Protein AF-A0A3P7I4H7-F1 (afdb_monomer)

pLDDT: mean 73.03, std 15.95, range [30.72, 91.38]

Secondary structure (DSSP, 8-state):
----HHHHHHHHHHHHHHHHHHHHHH--SS----THHHHHHHHHHHHHHHHHHHHHH-GGG--TTHHHH---SPPPHHHHHHHHT-HHHHSSPPP--HHHHHHHHHTTTS-TTS---HHHHHHHHHHHHHHHHHHHHHHHHHHHS-GGGGGSHHHHH-HHHHHHHHHHHHHHHHHHHHHHHHHHT-S----

Organism: Strongylus vulgaris (NCBI:txid40348)

Mean predicted aligned error: 11.7 Å

Solvent-accessible surface area (backbone atoms only — not comparable to full-atom values): 11260 Å² total; per-residue (Å²): 124,91,78,50,69,67,57,56,53,48,52,46,52,53,52,52,49,52,49,54,54,53,49,70,76,64,73,59,100,60,100,63,95,49,82,62,58,32,52,50,51,34,44,56,47,53,50,50,47,56,49,25,43,49,42,30,78,45,57,91,79,51,54,80,71,54,59,67,46,34,32,73,72,82,77,52,74,68,55,50,49,54,64,50,68,32,69,82,41,27,72,85,32,68,93,74,54,65,49,59,50,48,39,60,74,76,41,77,76,38,42,100,82,72,39,79,45,74,68,55,53,57,55,48,50,54,49,51,50,50,49,52,54,48,50,50,52,50,55,54,46,44,72,77,53,46,77,72,53,71,78,35,76,70,46,80,74,38,73,70,58,53,54,52,53,52,48,54,57,48,45,55,54,50,50,55,46,51,55,49,52,55,64,58,68,72,53,78,82,79,125

InterPro domains:
  IPR004299 Membrane bound O-acyl transferase, MBOAT [PF03062] (21-171)
  IPR049941 Lysophospholipid acyltransferase 7/Porcupine-like [PTHR13906] (9-177)

Structure (mmCIF, N/CA/C/O backbone):
data_AF-A0A3P7I4H7-F1
#
_entry.id   AF-A0A3P7I4H7-F1
#
loop_
_atom_site.group_PDB
_atom_site.id
_atom_site.type_symbol
_atom_site.label_atom_id
_atom_site.label_alt_id
_atom_site.label_comp_id
_atom_site.label_asym_id
_atom_site.label_entity_id
_atom_site.label_seq_id
_atom_site.pdbx_PDB_ins_code
_atom_site.Cartn_x
_atom_site.Cartn_y
_atom_site.Cartn_z
_atom_site.occupancy
_atom_site.B_iso_or_equiv
_atom_site.auth_seq_id
_atom_site.auth_comp_id
_atom_site.auth_asym_id
_atom_site.auth_atom_id
_atom_site.pdbx_PDB_model_num
ATOM 1 N N . MET A 1 1 ? -19.896 -14.049 12.446 1.00 47.59 1 MET A N 1
ATOM 2 C CA . MET A 1 1 ? -20.065 -15.445 11.970 1.00 47.59 1 MET A CA 1
ATOM 3 C C . MET A 1 1 ? -18.867 -16.206 12.513 1.00 47.59 1 MET A C 1
ATOM 5 O O . MET A 1 1 ? -17.833 -16.019 11.906 1.00 47.59 1 MET A O 1
ATOM 9 N N . LYS A 1 2 ? -18.964 -17.028 13.581 1.00 48.97 2 LYS A N 1
ATOM 10 C CA . LYS A 1 2 ? -17.793 -17.680 14.235 1.00 48.97 2 LYS A CA 1
ATOM 11 C C . LYS A 1 2 ? -16.676 -18.016 13.231 1.00 48.97 2 LYS A C 1
ATOM 13 O O . LYS A 1 2 ? -16.796 -18.994 12.480 1.00 48.97 2 LYS A O 1
ATOM 18 N N . GLY A 1 3 ? -15.659 -17.158 13.178 1.00 60.62 3 GLY A N 1
ATOM 19 C CA . GLY A 1 3 ? -14.562 -17.210 12.230 1.00 60.62 3 GLY A CA 1
ATOM 20 C C . GLY A 1 3 ? -13.773 -18.475 12.478 1.00 60.62 3 GLY A C 1
ATOM 21 O O . GLY A 1 3 ? -13.036 -18.587 13.451 1.00 60.62 3 GLY A O 1
ATOM 22 N N . ARG A 1 4 ? -13.976 -19.480 11.632 1.00 71.25 4 ARG A N 1
ATOM 23 C CA . ARG A 1 4 ? -13.171 -20.692 11.667 1.00 71.25 4 ARG A CA 1
ATOM 24 C C . ARG A 1 4 ? -11.990 -20.479 10.733 1.00 71.25 4 ARG A C 1
ATOM 26 O O . ARG A 1 4 ? -12.207 -20.132 9.575 1.00 71.25 4 ARG A O 1
ATOM 33 N N . VAL A 1 5 ? -10.775 -20.725 11.221 1.00 76.12 5 VAL A N 1
ATOM 34 C CA . VAL A 1 5 ? -9.515 -20.620 10.457 1.00 76.12 5 VAL A CA 1
ATOM 35 C C . VAL A 1 5 ? -9.603 -21.341 9.104 1.00 76.12 5 VAL A C 1
ATOM 37 O O . VAL A 1 5 ? -9.104 -20.841 8.101 1.00 76.12 5 VAL A O 1
ATOM 40 N N . GLU A 1 6 ? -10.345 -22.451 9.049 1.00 79.25 6 GLU A N 1
ATOM 41 C CA . GLU A 1 6 ? -10.663 -23.204 7.826 1.00 79.25 6 GLU A CA 1
ATOM 42 C C . GLU A 1 6 ? -11.186 -22.322 6.680 1.00 79.25 6 GLU A C 1
ATOM 44 O O . GLU A 1 6 ? -10.794 -22.510 5.532 1.00 79.25 6 GLU A O 1
ATOM 49 N N . LYS A 1 7 ? -12.030 -21.324 6.973 1.00 79.00 7 LYS A N 1
ATOM 50 C CA . LYS A 1 7 ? -12.600 -20.431 5.952 1.00 79.00 7 LYS A CA 1
ATOM 51 C C . LYS A 1 7 ? -11.562 -19.473 5.373 1.00 79.00 7 LYS A C 1
ATOM 53 O O . LYS A 1 7 ? -11.627 -19.156 4.191 1.00 79.00 7 LYS A O 1
ATOM 58 N N . ILE A 1 8 ? -10.604 -19.036 6.190 1.00 82.00 8 ILE A N 1
ATOM 59 C CA . ILE A 1 8 ? -9.508 -18.163 5.752 1.00 82.00 8 ILE A CA 1
ATOM 60 C C . ILE A 1 8 ? -8.588 -18.939 4.823 1.00 82.00 8 ILE A C 1
ATOM 62 O O . ILE A 1 8 ? -8.261 -18.454 3.746 1.00 82.00 8 ILE A O 1
ATOM 66 N N . VAL A 1 9 ? -8.212 -20.157 5.227 1.00 83.31 9 VAL A N 1
ATOM 67 C CA . VAL A 1 9 ? -7.349 -21.035 4.430 1.00 83.31 9 VAL A CA 1
ATOM 68 C C . VAL A 1 9 ? -8.024 -21.382 3.106 1.00 83.31 9 VAL A C 1
ATOM 70 O O . VAL A 1 9 ? -7.386 -21.289 2.062 1.00 83.31 9 VAL A O 1
ATOM 73 N N . ALA A 1 10 ? -9.323 -21.694 3.123 1.00 83.12 10 ALA A N 1
ATOM 74 C CA . ALA A 1 10 ? -10.092 -21.938 1.907 1.00 83.12 10 ALA A CA 1
ATOM 75 C C . ALA A 1 10 ? -10.135 -20.705 0.988 1.00 83.12 10 ALA A C 1
ATOM 77 O O . ALA A 1 10 ? -9.880 -20.833 -0.207 1.00 83.12 10 ALA A O 1
ATOM 78 N N . ALA A 1 11 ? -10.395 -19.509 1.528 1.00 83.06 11 ALA A N 1
ATOM 79 C CA . ALA A 1 11 ? -10.375 -18.273 0.745 1.00 83.06 11 ALA A CA 1
ATOM 80 C C . ALA A 1 11 ? -8.990 -18.022 0.125 1.00 83.06 11 ALA A C 1
ATOM 82 O O . ALA A 1 11 ? -8.888 -17.747 -1.067 1.00 83.06 11 ALA A O 1
ATOM 83 N N . HIS A 1 12 ? -7.921 -18.196 0.906 1.00 84.31 12 HIS A N 1
ATOM 84 C CA . HIS A 1 12 ? -6.542 -18.086 0.428 1.00 84.31 12 HIS A CA 1
ATOM 85 C C . HIS A 1 12 ? -6.236 -19.074 -0.698 1.00 84.31 12 HIS A C 1
ATOM 87 O O . HIS A 1 12 ? -5.654 -18.687 -1.705 1.00 84.31 12 HIS A O 1
ATOM 93 N N . ALA A 1 13 ? -6.639 -20.336 -0.542 1.00 86.25 13 ALA A N 1
ATOM 94 C CA . ALA A 1 13 ? -6.411 -21.373 -1.540 1.00 86.25 13 ALA A CA 1
ATOM 95 C C . ALA A 1 13 ? -7.143 -21.069 -2.855 1.00 86.25 13 ALA A C 1
ATOM 97 O O . ALA A 1 13 ? -6.575 -21.268 -3.924 1.00 86.25 13 ALA A O 1
ATOM 98 N N . VAL A 1 14 ? -8.367 -20.533 -2.790 1.00 86.56 14 VAL A N 1
ATOM 99 C CA . VAL A 1 14 ? -9.127 -20.110 -3.979 1.00 86.56 14 VAL A CA 1
ATOM 100 C C . VAL A 1 14 ? -8.444 -18.936 -4.683 1.00 86.56 14 VAL A C 1
ATOM 102 O O . VAL A 1 14 ? -8.268 -18.966 -5.899 1.00 86.56 14 VAL A O 1
ATOM 105 N N . PHE A 1 15 ? -8.019 -17.924 -3.929 1.00 85.31 15 PHE A N 1
ATOM 106 C CA . PHE A 1 15 ? -7.331 -16.749 -4.463 1.00 85.31 15 PHE A CA 1
ATOM 107 C C . PHE A 1 15 ? -5.965 -17.088 -5.080 1.00 85.31 15 PHE A C 1
ATOM 109 O O . PHE A 1 15 ? -5.645 -16.634 -6.178 1.00 85.31 15 PHE A O 1
ATOM 116 N N . LEU A 1 16 ? -5.182 -17.931 -4.407 1.00 84.12 16 LEU A N 1
ATOM 117 C CA . LEU A 1 16 ? -3.895 -18.414 -4.904 1.00 84.12 16 LEU A CA 1
ATOM 118 C C . LEU A 1 16 ? -4.071 -19.339 -6.118 1.00 84.12 16 LEU A C 1
ATOM 120 O O . LEU A 1 16 ? -3.332 -19.223 -7.090 1.00 84.12 16 LEU A O 1
ATOM 124 N N . GLY A 1 17 ? -5.080 -20.212 -6.094 1.00 85.50 17 GLY A N 1
ATOM 125 C CA . GLY A 1 17 ? -5.427 -21.075 -7.221 1.00 85.50 17 GLY A CA 1
ATOM 126 C C . GLY A 1 17 ? -5.828 -20.280 -8.464 1.00 85.50 17 GLY A C 1
ATOM 127 O O . GLY A 1 17 ? -5.352 -20.582 -9.554 1.00 85.50 17 GLY A O 1
ATOM 128 N N . TYR A 1 18 ? -6.630 -19.223 -8.303 1.00 84.62 18 TYR A N 1
ATOM 129 C CA . TYR A 1 18 ? -6.972 -18.307 -9.396 1.00 84.62 18 TYR A CA 1
ATOM 130 C C . TYR A 1 18 ? -5.723 -17.679 -10.030 1.00 84.62 18 TYR A C 1
ATOM 132 O O . TYR A 1 18 ? -5.604 -17.659 -11.254 1.00 84.62 18 TYR A O 1
ATOM 140 N N . LEU A 1 19 ? -4.768 -17.225 -9.210 1.00 81.38 19 LEU A N 1
ATOM 141 C CA . LEU A 1 19 ? -3.506 -16.656 -9.692 1.00 81.38 19 LEU A CA 1
ATOM 142 C C . LEU A 1 19 ? -2.655 -17.671 -10.458 1.00 81.38 19 LEU A C 1
ATOM 144 O O . LEU A 1 19 ? -2.150 -17.345 -11.526 1.00 81.38 19 LEU A O 1
ATOM 148 N N . LEU A 1 20 ? -2.523 -18.893 -9.937 1.00 83.00 20 LEU A N 1
ATOM 149 C CA . LEU A 1 20 ? -1.780 -19.977 -10.589 1.00 83.00 20 LEU A CA 1
ATOM 150 C C . LEU A 1 20 ? -2.360 -20.322 -11.961 1.00 83.00 20 LEU A C 1
ATOM 152 O O . LEU A 1 20 ? -1.617 -20.471 -12.926 1.00 83.00 20 LEU A O 1
ATOM 156 N N . VAL A 1 21 ? -3.687 -20.410 -12.053 1.00 85.38 21 VAL A N 1
ATOM 157 C CA . VAL A 1 21 ? -4.373 -20.683 -13.319 1.00 85.38 21 VAL A CA 1
ATOM 158 C C . VAL A 1 21 ? -4.193 -19.521 -14.295 1.00 85.38 21 VAL A C 1
ATOM 160 O O . VAL A 1 21 ? -3.876 -19.756 -15.454 1.00 85.38 21 VAL A O 1
ATOM 163 N N . ALA A 1 22 ? -4.347 -18.274 -13.844 1.00 81.31 22 ALA A N 1
ATOM 164 C CA . ALA A 1 22 ? -4.136 -17.106 -14.698 1.00 81.31 22 ALA A CA 1
ATOM 165 C C . ALA A 1 22 ? -2.695 -17.035 -15.231 1.00 81.31 22 ALA A C 1
ATOM 167 O O . ALA A 1 22 ? -2.493 -16.740 -16.404 1.00 81.31 22 ALA A O 1
ATOM 168 N N . TYR A 1 23 ? -1.707 -17.357 -14.392 1.00 78.75 23 TYR A N 1
ATOM 169 C CA . TYR A 1 23 ? -0.301 -17.386 -14.794 1.00 78.75 23 TYR A CA 1
ATOM 170 C C . TYR A 1 23 ? -0.021 -18.480 -15.829 1.00 78.75 23 TYR A C 1
ATOM 172 O O . TYR A 1 23 ? 0.690 -18.238 -16.794 1.00 78.75 23 TYR A O 1
ATOM 180 N N . TRP A 1 24 ? -0.644 -19.652 -15.673 1.00 82.12 24 TRP A N 1
ATOM 181 C CA . TRP A 1 24 ? -0.531 -20.755 -16.629 1.00 82.12 24 TRP A CA 1
ATOM 182 C C . TRP A 1 24 ? -1.033 -20.394 -18.036 1.00 82.12 24 TRP A C 1
ATOM 184 O O . TRP A 1 24 ? -0.515 -20.900 -19.025 1.00 82.12 24 TRP A O 1
ATOM 194 N N . PHE A 1 25 ? -2.053 -19.538 -18.146 1.00 79.31 25 PHE A N 1
ATOM 195 C CA . PHE A 1 25 ? -2.590 -19.117 -19.444 1.00 79.31 25 PHE A CA 1
ATOM 196 C C . PHE A 1 25 ? -1.835 -17.943 -20.085 1.00 79.31 25 PHE A C 1
ATOM 198 O O . PHE A 1 25 ? -1.921 -17.783 -21.299 1.00 79.31 25 PHE A O 1
ATOM 205 N N . GLU A 1 26 ? -1.122 -17.135 -19.298 1.00 75.19 26 GLU A N 1
ATOM 206 C CA . GLU A 1 26 ? -0.482 -15.885 -19.745 1.00 75.19 26 GLU A CA 1
ATOM 207 C C . GLU A 1 26 ? 1.054 -15.987 -19.833 1.00 75.19 26 GLU A C 1
ATOM 209 O O . GLU A 1 26 ? 1.732 -14.985 -20.045 1.00 75.19 26 GLU A O 1
ATOM 214 N N . GLU A 1 27 ? 1.633 -17.174 -19.643 1.00 66.69 27 GLU A N 1
ATOM 215 C CA . GLU A 1 27 ? 3.079 -17.380 -19.756 1.00 66.69 27 GLU A CA 1
ATOM 216 C C . GLU A 1 27 ? 3.555 -17.048 -21.185 1.00 66.69 27 GLU A C 1
ATOM 218 O O . GLU A 1 27 ? 3.250 -17.754 -22.147 1.00 66.69 27 GLU A O 1
ATOM 223 N N . SER A 1 28 ? 4.296 -15.947 -21.327 1.00 59.53 28 SER A N 1
ATOM 224 C CA . SER A 1 28 ? 4.996 -15.559 -22.551 1.00 59.53 28 SER A CA 1
ATOM 225 C C . SER A 1 28 ? 6.497 -15.406 -22.270 1.00 59.53 28 SER A C 1
ATOM 227 O O . SER A 1 28 ? 6.896 -15.026 -21.172 1.00 59.53 28 SER A O 1
ATOM 229 N N . ASP A 1 29 ? 7.348 -15.697 -23.262 1.00 57.31 29 ASP A N 1
ATOM 230 C CA . ASP A 1 29 ? 8.823 -15.675 -23.135 1.00 57.31 29 ASP A CA 1
ATOM 231 C C . ASP A 1 29 ? 9.423 -14.265 -22.903 1.00 57.31 29 ASP A C 1
ATOM 233 O O . ASP A 1 29 ? 10.632 -14.115 -22.712 1.00 57.31 29 ASP A O 1
ATOM 237 N N . GLY A 1 30 ? 8.603 -13.208 -22.931 1.00 55.78 30 GLY A N 1
ATOM 238 C CA . GLY A 1 30 ? 9.017 -11.827 -22.681 1.00 55.78 30 GLY A CA 1
ATOM 239 C C . GLY A 1 30 ? 8.579 -11.344 -21.298 1.00 55.78 30 GLY A C 1
ATOM 240 O O . GLY A 1 30 ? 7.440 -11.556 -20.899 1.00 55.78 30 GLY A O 1
ATOM 241 N N . TYR A 1 31 ? 9.460 -10.640 -20.575 1.00 53.66 31 TYR A N 1
ATOM 242 C CA . TYR A 1 31 ? 9.064 -9.891 -19.377 1.00 53.66 31 TYR A CA 1
ATOM 243 C C . TYR A 1 31 ? 8.183 -8.713 -19.800 1.00 53.66 31 TYR A C 1
ATOM 245 O O . TYR A 1 31 ? 8.683 -7.633 -20.115 1.00 53.66 31 TYR A O 1
ATOM 253 N N . ASP A 1 32 ? 6.877 -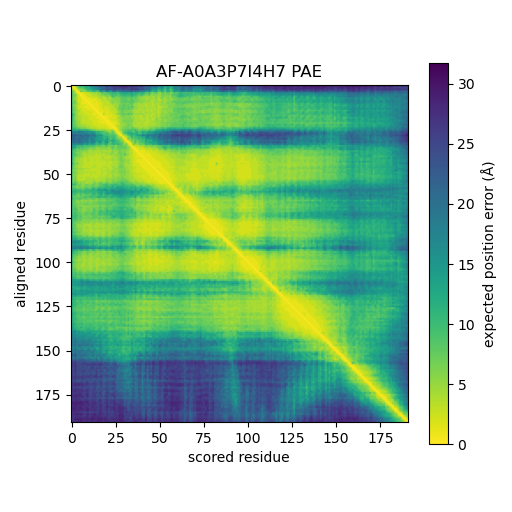8.945 -19.845 1.00 55.25 32 ASP A N 1
ATOM 254 C CA . ASP A 1 32 ? 5.884 -7.932 -20.169 1.00 55.25 32 ASP A CA 1
ATOM 255 C C . ASP A 1 32 ? 5.006 -7.684 -18.940 1.00 55.25 32 ASP A C 1
ATOM 257 O O . ASP A 1 32 ? 4.573 -8.620 -18.256 1.00 55.25 32 ASP A O 1
ATOM 261 N N . ILE A 1 33 ? 4.766 -6.409 -18.614 1.00 61.38 33 ILE A N 1
ATOM 262 C CA . ILE A 1 33 ? 3.848 -6.034 -17.530 1.00 61.38 33 ILE A CA 1
ATOM 263 C C . ILE A 1 33 ? 2.437 -6.286 -18.050 1.00 61.38 33 ILE A C 1
ATOM 265 O O . ILE A 1 33 ? 1.737 -5.390 -18.525 1.00 61.38 33 ILE A O 1
ATOM 269 N N . ASN A 1 34 ? 2.035 -7.548 -17.976 1.00 65.56 34 ASN A N 1
ATOM 270 C CA . ASN A 1 34 ? 0.738 -7.984 -18.437 1.00 65.56 34 ASN A CA 1
ATOM 271 C C . ASN A 1 34 ? -0.341 -7.599 -17.433 1.00 65.56 34 ASN A C 1
ATOM 273 O O . ASN A 1 34 ? -0.102 -7.301 -16.253 1.00 65.56 34 ASN A O 1
ATOM 277 N N . TRP A 1 35 ? -1.573 -7.651 -17.928 1.00 69.50 35 TRP A N 1
ATOM 278 C CA . TRP A 1 35 ? -2.790 -7.412 -17.166 1.00 69.50 35 TRP A CA 1
ATOM 279 C C . TRP A 1 35 ? -2.869 -8.261 -15.884 1.00 69.50 35 TRP A C 1
ATOM 281 O O . TRP A 1 35 ? -3.560 -7.872 -14.954 1.00 69.50 35 TRP A O 1
ATOM 291 N N . THR A 1 36 ? -2.117 -9.357 -15.773 1.00 74.06 36 THR A N 1
ATOM 292 C CA . THR A 1 36 ? -1.995 -10.220 -14.586 1.00 74.06 36 THR A CA 1
ATOM 293 C C . THR A 1 36 ? -1.395 -9.527 -13.356 1.00 74.06 36 THR A C 1
ATOM 295 O O . THR A 1 36 ? -1.756 -9.867 -12.224 1.00 74.06 36 THR A O 1
ATOM 298 N N . THR A 1 37 ? -0.547 -8.511 -13.540 1.00 77.38 37 THR A N 1
ATOM 299 C CA . THR A 1 37 ? 0.114 -7.780 -12.441 1.00 77.38 37 THR A CA 1
ATOM 300 C C . THR A 1 37 ? -0.884 -7.078 -11.503 1.00 77.38 37 THR A C 1
ATOM 302 O O . THR A 1 37 ? -0.851 -7.342 -10.295 1.00 77.38 37 THR A O 1
ATOM 305 N N . PRO A 1 38 ? -1.836 -6.252 -11.990 1.00 77.12 38 PRO A N 1
ATOM 306 C CA . PRO A 1 38 ? -2.859 -5.662 -11.125 1.00 77.12 38 PRO A CA 1
ATOM 307 C C . PRO A 1 38 ? -3.801 -6.704 -10.502 1.00 77.12 38 PRO A C 1
ATOM 309 O O . PRO A 1 38 ? -4.259 -6.507 -9.375 1.00 77.12 38 PRO A O 1
ATOM 312 N N . PHE A 1 39 ? -4.062 -7.838 -11.167 1.00 81.81 39 PHE A N 1
ATOM 313 C CA . PHE A 1 39 ? -4.865 -8.923 -10.580 1.00 81.81 39 PHE A CA 1
ATOM 314 C C . PHE A 1 39 ? -4.160 -9.614 -9.407 1.00 81.81 39 PHE A C 1
ATOM 316 O O . PHE A 1 39 ? -4.819 -9.989 -8.433 1.00 81.81 39 PHE A O 1
ATOM 323 N N . CYS A 1 40 ? -2.832 -9.728 -9.441 1.00 81.62 40 CYS A N 1
ATOM 324 C CA . CYS A 1 40 ? -2.049 -10.196 -8.297 1.00 81.62 40 CYS A CA 1
ATOM 325 C C . CYS A 1 40 ? -2.192 -9.258 -7.093 1.00 81.62 40 CYS A C 1
ATOM 327 O O . CYS A 1 40 ? -2.574 -9.697 -6.003 1.00 81.62 40 CYS A O 1
ATOM 329 N N . VAL A 1 41 ? -1.995 -7.953 -7.298 1.00 82.38 41 VAL A N 1
ATOM 330 C CA . VAL A 1 41 ? -2.138 -6.940 -6.236 1.00 82.38 41 VAL A CA 1
ATOM 331 C C . VAL A 1 41 ? -3.556 -6.935 -5.655 1.00 82.38 41 VAL A C 1
ATOM 333 O O . VAL A 1 41 ? -3.732 -6.907 -4.433 1.00 82.38 41 VAL A O 1
ATOM 336 N N . LEU A 1 42 ? -4.573 -7.029 -6.518 1.00 85.19 42 LEU A N 1
ATOM 337 C CA . LEU A 1 42 ? -5.979 -7.146 -6.128 1.00 85.19 42 LEU A CA 1
ATOM 338 C C . LEU A 1 42 ? -6.213 -8.352 -5.211 1.00 85.19 42 LEU A C 1
ATOM 340 O O . LEU A 1 42 ? -6.854 -8.244 -4.166 1.00 85.19 42 LEU A O 1
ATOM 344 N N . THR A 1 43 ? -5.660 -9.498 -5.592 1.00 87.00 43 THR A N 1
ATOM 345 C CA . THR A 1 43 ? -5.830 -10.756 -4.870 1.00 87.00 43 THR A CA 1
ATOM 346 C C . THR A 1 43 ? -5.154 -10.707 -3.501 1.00 87.00 43 THR A C 1
ATOM 348 O O . THR A 1 43 ? -5.781 -11.042 -2.494 1.00 87.00 43 THR A O 1
ATOM 351 N N . LEU A 1 44 ? -3.924 -10.185 -3.426 1.00 86.75 44 LEU A N 1
ATOM 352 C CA . LEU A 1 44 ? -3.225 -9.943 -2.157 1.00 86.75 44 LEU A CA 1
ATOM 353 C C . LEU A 1 44 ? -4.023 -9.008 -1.236 1.00 86.75 44 LEU A C 1
ATOM 355 O O . LEU A 1 44 ? -4.019 -9.172 -0.014 1.00 86.75 44 LEU A O 1
ATOM 359 N N . ARG A 1 45 ? -4.724 -8.024 -1.811 1.00 87.00 45 ARG A N 1
ATOM 360 C CA . ARG A 1 45 ? -5.561 -7.078 -1.058 1.00 87.00 45 ARG A CA 1
ATOM 361 C C . ARG A 1 45 ? -6.809 -7.733 -0.486 1.00 87.00 45 ARG A C 1
ATOM 363 O O . ARG A 1 45 ? -7.131 -7.505 0.679 1.00 87.00 45 ARG A O 1
ATOM 370 N N . LEU A 1 46 ? -7.487 -8.564 -1.271 1.00 88.62 46 LEU A N 1
ATOM 371 C CA . LEU A 1 46 ? -8.658 -9.313 -0.811 1.00 88.62 46 LEU A CA 1
ATOM 372 C C . LEU A 1 46 ? -8.285 -10.342 0.261 1.00 88.62 46 LEU A C 1
ATOM 374 O O . LEU A 1 46 ? -8.993 -10.480 1.256 1.00 88.62 46 LEU A O 1
ATOM 378 N N . ILE A 1 47 ? -7.137 -10.996 0.107 1.00 88.50 47 ILE A N 1
ATOM 379 C CA . ILE A 1 47 ? -6.557 -11.868 1.127 1.00 88.50 47 ILE A CA 1
ATOM 380 C C . ILE A 1 47 ? -6.331 -11.110 2.448 1.00 88.50 47 ILE A C 1
ATOM 382 O O . ILE A 1 47 ? -6.757 -11.580 3.505 1.00 88.50 47 ILE A O 1
ATOM 386 N N . GLY A 1 48 ? -5.699 -9.930 2.391 1.00 88.31 48 GLY A N 1
ATOM 387 C CA . GLY A 1 48 ? -5.481 -9.077 3.564 1.00 88.31 48 GL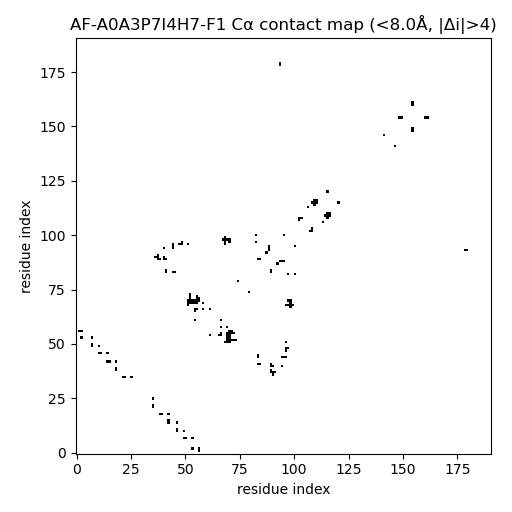Y A CA 1
ATOM 388 C C . GLY A 1 48 ? -6.789 -8.681 4.248 1.00 88.31 48 GLY A C 1
ATOM 389 O O . GLY A 1 48 ? -6.902 -8.777 5.465 1.00 88.31 48 GLY A O 1
ATOM 390 N N . LEU A 1 49 ? -7.813 -8.346 3.460 1.00 88.94 49 LEU A N 1
ATOM 391 C CA . LEU A 1 49 ? -9.143 -8.021 3.968 1.00 88.94 49 LEU A CA 1
ATOM 392 C C . LEU A 1 49 ? -9.798 -9.191 4.718 1.00 88.94 49 LEU A C 1
ATOM 394 O O . LEU A 1 49 ? -10.398 -8.985 5.771 1.00 88.94 49 LEU A O 1
ATOM 398 N N . VAL A 1 50 ? -9.697 -10.417 4.197 1.00 88.31 50 VAL A N 1
ATOM 399 C CA . VAL A 1 50 ? -10.252 -11.601 4.878 1.00 88.31 50 VAL A CA 1
ATOM 400 C C . VAL A 1 50 ? -9.580 -11.809 6.238 1.00 88.31 50 VAL A C 1
ATOM 402 O O . VAL A 1 50 ? -10.261 -12.140 7.210 1.00 88.31 50 VAL A O 1
ATOM 405 N N . MET A 1 51 ? -8.265 -11.581 6.320 1.00 86.44 51 MET A N 1
ATOM 406 C CA . MET A 1 51 ? -7.528 -11.645 7.584 1.00 86.44 51 MET A CA 1
ATOM 407 C C . MET A 1 51 ? -7.945 -10.522 8.543 1.00 86.44 51 MET A C 1
ATOM 409 O O . MET A 1 51 ? -8.248 -10.813 9.695 1.00 86.44 51 MET A O 1
ATOM 413 N N . ASP A 1 52 ? -8.072 -9.280 8.067 1.00 88.69 52 ASP A N 1
ATOM 414 C CA . ASP A 1 52 ? -8.511 -8.137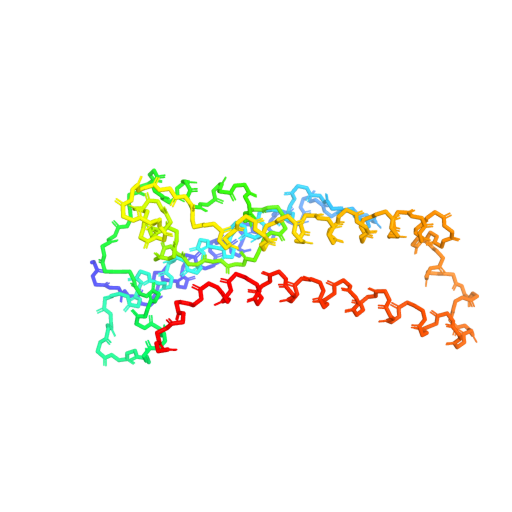 8.886 1.00 88.69 52 ASP A CA 1
ATOM 415 C C . ASP A 1 52 ? -9.930 -8.337 9.470 1.00 88.69 52 ASP A C 1
ATOM 417 O O . ASP A 1 52 ? -10.201 -7.946 10.609 1.00 88.69 52 ASP A O 1
ATOM 421 N N . VAL A 1 53 ? -10.844 -8.966 8.718 1.00 88.75 53 VAL A N 1
ATOM 422 C CA . VAL A 1 53 ? -12.201 -9.313 9.191 1.00 88.75 53 VAL A CA 1
ATOM 423 C C . VAL A 1 53 ? -12.164 -10.426 10.240 1.00 88.75 53 VAL A C 1
ATOM 425 O O . VAL A 1 53 ? -12.898 -10.376 11.225 1.00 88.75 53 VAL A O 1
ATOM 428 N N . TYR A 1 54 ? -11.303 -11.429 10.061 1.00 85.88 54 TYR A N 1
ATOM 429 C CA . TYR A 1 54 ? -11.124 -12.488 11.057 1.00 85.88 54 TYR A CA 1
ATOM 430 C C . TYR A 1 54 ? -10.533 -11.958 12.372 1.00 85.88 54 TYR A C 1
ATOM 432 O O . TYR A 1 54 ? -10.977 -12.339 13.462 1.00 85.88 54 TYR A O 1
ATOM 440 N N . ASP A 1 55 ? -9.560 -11.059 12.257 1.00 86.75 55 ASP A N 1
ATOM 441 C CA . ASP A 1 55 ? -8.899 -10.389 13.372 1.00 86.75 55 ASP A CA 1
ATOM 442 C C . ASP A 1 55 ? -9.877 -9.505 14.168 1.00 86.75 55 ASP A C 1
ATOM 444 O O . ASP A 1 55 ? -9.787 -9.431 15.397 1.00 86.75 55 ASP A O 1
ATOM 448 N N . GLY A 1 56 ? -10.880 -8.922 13.502 1.00 84.94 56 GLY A N 1
ATOM 449 C CA . GLY A 1 56 ? -11.963 -8.170 14.142 1.00 84.94 56 GLY A CA 1
ATOM 450 C C . GLY A 1 56 ? -12.846 -8.988 15.087 1.00 84.94 56 GLY A C 1
ATOM 451 O O . GLY A 1 56 ? -13.364 -8.436 16.057 1.00 84.94 56 GLY A O 1
ATOM 452 N N . GLU A 1 57 ? -12.973 -10.302 14.874 1.00 83.38 57 GLU A N 1
ATOM 453 C CA . GLU A 1 57 ? -13.689 -11.194 15.801 1.00 83.38 57 GLU A CA 1
ATOM 454 C C . GLU A 1 57 ? -12.817 -11.641 16.998 1.00 83.38 57 GLU A C 1
ATOM 456 O O . GLU A 1 57 ? -13.354 -12.121 17.996 1.00 83.38 57 GLU A O 1
ATOM 461 N N . HIS A 1 58 ? -11.486 -11.478 16.938 1.00 83.25 58 HIS A N 1
ATOM 462 C C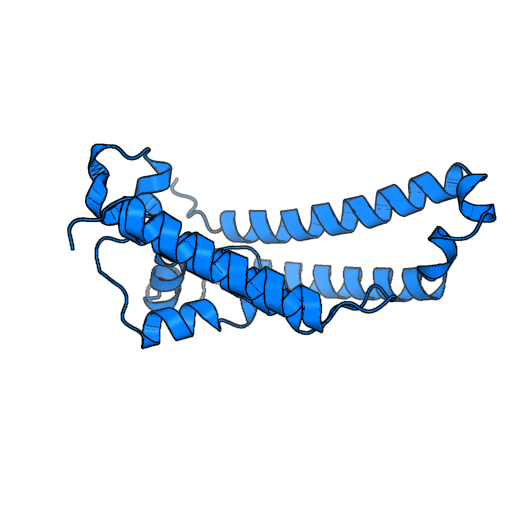A . HIS A 1 58 ? -10.525 -12.004 17.927 1.00 83.25 58 HIS A CA 1
ATOM 463 C C . HIS A 1 58 ? -9.693 -10.922 18.637 1.00 83.25 58 HIS A C 1
ATOM 465 O O . HIS A 1 58 ? -8.571 -11.183 19.084 1.00 83.25 58 HIS A O 1
ATOM 471 N N . MET A 1 59 ? -10.248 -9.718 18.789 1.00 79.62 59 MET A N 1
ATOM 472 C CA . MET A 1 59 ? -9.550 -8.520 19.283 1.00 79.62 59 MET A CA 1
ATOM 473 C C . MET A 1 59 ? -8.782 -8.706 20.602 1.00 79.62 59 MET A C 1
ATOM 475 O O . MET A 1 59 ? -7.740 -8.079 20.798 1.00 79.62 59 MET A O 1
ATOM 479 N N . ASP A 1 60 ? -9.239 -9.579 21.500 1.00 79.50 60 ASP A N 1
ATOM 480 C CA . ASP A 1 60 ? -8.612 -9.794 22.812 1.00 79.50 60 ASP A CA 1
ATOM 481 C C . ASP A 1 60 ? -7.197 -10.386 22.725 1.00 79.50 60 ASP A C 1
ATOM 483 O O . ASP A 1 60 ? -6.373 -10.167 23.613 1.00 79.50 60 ASP A O 1
ATOM 487 N N . LYS A 1 61 ? -6.892 -11.107 21.639 1.00 81.31 61 LYS A N 1
ATOM 488 C CA . LYS A 1 61 ? -5.606 -11.799 21.432 1.00 81.31 61 LYS A CA 1
ATOM 489 C C . LYS A 1 61 ? -4.638 -11.022 20.537 1.00 81.31 61 LYS A C 1
ATOM 491 O O . LYS A 1 61 ? -3.516 -11.475 20.315 1.00 81.31 61 LYS A O 1
ATOM 496 N N . LEU A 1 62 ? -5.064 -9.875 20.007 1.00 82.25 62 LEU A N 1
ATOM 497 C CA . LEU A 1 62 ? -4.311 -9.126 19.007 1.00 82.25 62 LEU A CA 1
ATOM 498 C C . LEU A 1 62 ? -3.284 -8.165 19.616 1.00 82.25 62 LEU A C 1
ATOM 500 O O . LEU A 1 62 ? -3.520 -7.517 20.642 1.00 82.25 62 LEU A O 1
ATOM 504 N N . LYS A 1 63 ? -2.161 -7.999 18.909 1.00 86.06 63 LYS A N 1
ATOM 505 C CA . LYS A 1 63 ? -1.174 -6.945 19.178 1.00 86.06 63 LYS A CA 1
ATOM 506 C C . LYS A 1 63 ? -1.778 -5.553 18.930 1.00 86.06 63 LYS A C 1
ATOM 508 O O . LYS A 1 63 ? -2.685 -5.420 18.106 1.00 86.06 63 LYS A O 1
ATOM 513 N N . PRO A 1 64 ? -1.259 -4.494 19.580 1.00 82.06 64 PRO A N 1
ATOM 514 C CA . PRO A 1 64 ? -1.789 -3.135 19.435 1.00 82.06 64 PRO A CA 1
ATOM 515 C C . PRO A 1 64 ? -1.812 -2.625 17.987 1.00 82.06 64 PRO A C 1
ATOM 517 O O . PRO A 1 64 ? -2.717 -1.877 17.632 1.00 82.06 64 PRO A O 1
ATOM 520 N N . ASP A 1 65 ? -0.875 -3.047 17.135 1.00 79.50 65 ASP A N 1
ATOM 521 C CA . ASP A 1 65 ? -0.871 -2.635 15.726 1.00 79.50 65 ASP A CA 1
ATOM 522 C C . ASP A 1 65 ? -1.901 -3.382 14.875 1.00 79.50 65 ASP A C 1
ATOM 524 O O . ASP A 1 65 ? -2.546 -2.766 14.032 1.00 79.50 65 ASP A O 1
ATOM 528 N N . GLN A 1 66 ? -2.138 -4.668 15.151 1.00 80.44 66 GLN A N 1
ATOM 529 C CA . GLN A 1 66 ? -3.177 -5.451 14.470 1.00 80.44 66 GLN A CA 1
ATOM 530 C C . GLN A 1 66 ? -4.580 -4.937 14.825 1.00 80.44 66 GLN A C 1
ATOM 532 O O . GLN A 1 66 ? -5.479 -4.917 13.991 1.00 80.44 66 GLN A O 1
ATOM 537 N N . LYS A 1 67 ? -4.765 -4.423 16.049 1.00 84.38 67 LYS A N 1
ATOM 538 C CA . LYS A 1 67 ? -6.034 -3.807 16.473 1.00 84.38 67 LYS A CA 1
ATOM 539 C C . LYS A 1 67 ? -6.417 -2.573 15.651 1.00 84.38 67 LYS A C 1
ATOM 541 O O . LYS A 1 67 ? -7.597 -2.252 15.581 1.00 84.38 67 LYS A O 1
ATOM 546 N N . LYS A 1 68 ? -5.450 -1.872 15.045 1.00 83.56 68 LYS A N 1
ATOM 547 C CA . LYS A 1 68 ? -5.716 -0.685 14.210 1.00 83.56 68 LYS A CA 1
ATOM 548 C C . LYS A 1 68 ? -6.301 -1.060 12.843 1.00 83.56 68 LYS A C 1
ATOM 550 O O . LYS A 1 68 ? -7.003 -0.252 12.233 1.00 83.56 68 LYS A O 1
ATOM 555 N N . THR A 1 69 ? -5.981 -2.254 12.343 1.00 84.62 69 THR A N 1
ATOM 556 C CA . THR A 1 69 ? -6.402 -2.732 11.017 1.00 84.62 69 THR A CA 1
ATOM 557 C C . THR A 1 69 ? -7.604 -3.665 11.079 1.00 84.62 69 THR A C 1
ATOM 559 O O . THR A 1 69 ? -8.339 -3.745 10.099 1.00 84.62 69 THR A O 1
ATOM 562 N N . ALA A 1 70 ? -7.838 -4.291 12.234 1.00 86.12 70 ALA A N 1
ATOM 563 C CA . ALA A 1 70 ? -8.948 -5.196 12.480 1.00 86.12 70 ALA A CA 1
ATOM 564 C C . ALA A 1 70 ? -10.323 -4.572 12.175 1.00 86.12 70 ALA A C 1
ATOM 566 O O . ALA A 1 70 ? -10.627 -3.439 12.562 1.00 86.12 70 ALA A O 1
ATOM 567 N N . ILE A 1 71 ? -11.174 -5.343 11.496 1.00 86.81 71 ILE A N 1
ATOM 568 C CA . ILE A 1 71 ? -12.490 -4.911 11.017 1.00 86.81 71 ILE A CA 1
ATOM 569 C C . ILE A 1 71 ? -13.586 -5.646 11.785 1.00 86.81 71 ILE A C 1
ATOM 571 O O . ILE A 1 71 ? -13.817 -6.829 11.563 1.00 86.81 71 ILE A O 1
ATOM 575 N N . GLN A 1 72 ? -14.289 -4.930 12.665 1.00 84.25 72 GLN A N 1
ATOM 576 C CA . GLN A 1 72 ? -15.418 -5.483 13.427 1.00 84.25 72 GLN A CA 1
ATOM 577 C C . GLN A 1 72 ? -16.708 -5.525 12.594 1.00 84.25 72 GLN A C 1
ATOM 579 O O . GLN A 1 72 ? -17.442 -6.511 12.620 1.00 84.25 72 GLN A O 1
ATOM 584 N N . ASP A 1 73 ? -16.955 -4.473 11.809 1.00 84.81 73 ASP A N 1
ATOM 585 C CA . ASP A 1 73 ? -18.140 -4.365 10.958 1.00 84.81 73 ASP A CA 1
ATOM 586 C C . ASP A 1 73 ? -17.877 -4.967 9.579 1.00 84.81 73 ASP A C 1
ATOM 588 O O . ASP A 1 73 ? -17.101 -4.412 8.784 1.00 84.81 73 ASP A O 1
ATOM 592 N N . ALA A 1 74 ? -18.555 -6.080 9.287 1.00 83.31 74 ALA A N 1
ATOM 593 C CA . ALA A 1 74 ? -18.446 -6.778 8.012 1.00 83.31 74 ALA A CA 1
ATOM 594 C C . ALA A 1 74 ? -18.739 -5.822 6.834 1.00 83.31 74 ALA A C 1
ATOM 596 O O . ALA A 1 74 ? -19.801 -5.193 6.808 1.00 83.31 74 ALA A O 1
ATOM 597 N N . PRO A 1 75 ? -17.817 -5.686 5.863 1.00 87.38 75 PRO A N 1
ATOM 598 C CA . PRO A 1 75 ? -18.003 -4.779 4.738 1.00 87.38 75 PRO A CA 1
ATOM 599 C C . PRO A 1 75 ? -19.080 -5.278 3.774 1.00 87.38 75 PRO A C 1
ATOM 601 O O . PRO A 1 75 ? -19.219 -6.478 3.527 1.00 87.38 75 PRO A O 1
ATOM 604 N N . GLY A 1 76 ? -19.820 -4.340 3.186 1.00 89.88 76 GLY A N 1
ATOM 605 C CA . GLY A 1 76 ? -20.761 -4.645 2.108 1.00 89.88 76 GLY A CA 1
ATOM 606 C C . GLY A 1 76 ? -20.041 -4.956 0.792 1.00 89.88 76 GLY A C 1
ATOM 607 O O . GLY A 1 76 ? -18.921 -4.504 0.569 1.00 89.88 76 GLY A O 1
ATOM 608 N N . LEU A 1 77 ? -20.701 -5.667 -0.129 1.00 89.75 77 LEU A N 1
ATOM 609 C CA . LEU A 1 77 ? -20.105 -6.042 -1.424 1.00 89.75 77 LEU A CA 1
ATOM 610 C C . LEU A 1 77 ? -19.625 -4.823 -2.232 1.00 89.75 77 LEU A C 1
ATOM 612 O O . LEU A 1 77 ? -18.558 -4.860 -2.838 1.00 89.75 77 LEU A O 1
ATOM 616 N N . LEU A 1 78 ? -20.389 -3.726 -2.196 1.00 91.38 78 LEU A N 1
ATOM 617 C CA . LEU A 1 78 ? -20.031 -2.478 -2.871 1.00 91.38 78 LEU A CA 1
ATOM 618 C C . LEU A 1 78 ? -18.774 -1.835 -2.269 1.00 91.38 78 LEU A C 1
ATOM 620 O O . LEU A 1 78 ? -17.936 -1.318 -2.999 1.00 91.38 78 LEU A O 1
ATOM 624 N N . GLU A 1 79 ? -18.628 -1.890 -0.945 1.00 90.25 79 GLU A N 1
ATOM 625 C CA . GLU A 1 79 ? -17.453 -1.358 -0.255 1.00 90.25 79 GLU A CA 1
ATOM 626 C C . GLU A 1 79 ? -16.205 -2.181 -0.586 1.00 90.25 79 GLU A C 1
ATOM 628 O O . GLU A 1 79 ? -15.150 -1.616 -0.875 1.00 90.25 79 GLU A O 1
ATOM 633 N N . VAL A 1 80 ? -16.340 -3.511 -0.624 1.00 91.06 80 VAL A N 1
ATOM 634 C CA . VAL A 1 80 ? -15.260 -4.408 -1.050 1.00 91.06 80 VAL A CA 1
ATOM 635 C C . VAL A 1 80 ? -14.862 -4.124 -2.497 1.00 91.06 80 VAL A C 1
ATOM 637 O O . VAL A 1 80 ? -13.672 -4.008 -2.776 1.00 91.06 80 VAL A O 1
ATOM 640 N N . ALA A 1 81 ? -15.823 -3.943 -3.407 1.00 89.81 81 ALA A N 1
ATOM 641 C CA . ALA A 1 81 ? -15.538 -3.603 -4.801 1.00 89.81 81 ALA A CA 1
ATOM 642 C C . ALA A 1 81 ? -14.833 -2.241 -4.935 1.00 89.81 81 ALA A C 1
ATOM 644 O O . ALA A 1 81 ? -13.848 -2.134 -5.665 1.00 89.81 81 ALA A O 1
ATOM 645 N N . ALA A 1 82 ? -15.281 -1.224 -4.191 1.00 90.38 82 ALA A N 1
ATOM 646 C CA . ALA A 1 82 ? -14.659 0.100 -4.178 1.00 90.38 82 ALA A CA 1
ATOM 647 C C . ALA A 1 82 ? -13.220 0.064 -3.638 1.00 90.38 82 ALA A C 1
ATOM 649 O O . ALA A 1 82 ? -12.344 0.735 -4.177 1.00 90.38 82 ALA A O 1
ATOM 650 N N . PHE A 1 83 ? -12.964 -0.743 -2.607 1.00 88.75 83 PHE A N 1
ATOM 651 C CA . PHE A 1 83 ? -11.632 -0.953 -2.036 1.00 88.75 83 PHE A CA 1
ATOM 652 C C . PHE A 1 83 ? -10.701 -1.737 -2.977 1.00 88.75 83 PHE A C 1
ATOM 654 O O . PHE A 1 83 ? -9.517 -1.413 -3.126 1.00 88.75 83 PHE A O 1
ATOM 661 N N . ALA A 1 84 ? -11.238 -2.766 -3.628 1.00 86.88 84 ALA A N 1
ATOM 662 C CA . ALA A 1 84 ? -10.494 -3.646 -4.517 1.00 86.88 84 ALA A CA 1
ATOM 663 C C . ALA A 1 84 ? -10.093 -2.916 -5.817 1.00 86.88 84 ALA A C 1
ATOM 665 O O . ALA A 1 84 ? -8.925 -2.929 -6.206 1.00 86.88 84 ALA A O 1
ATOM 666 N N . LEU A 1 85 ? -11.028 -2.192 -6.438 1.00 86.50 85 LEU A N 1
ATOM 667 C CA . LEU A 1 85 ? -10.826 -1.484 -7.711 1.00 86.50 85 LEU A CA 1
ATOM 668 C C . LEU A 1 85 ? -10.342 -0.034 -7.544 1.00 86.50 85 LEU A C 1
ATOM 670 O O . LEU A 1 85 ? -10.419 0.766 -8.477 1.00 86.50 85 LEU A O 1
ATOM 674 N N . PHE A 1 86 ? -9.843 0.332 -6.362 1.00 85.12 86 PHE A N 1
ATOM 675 C 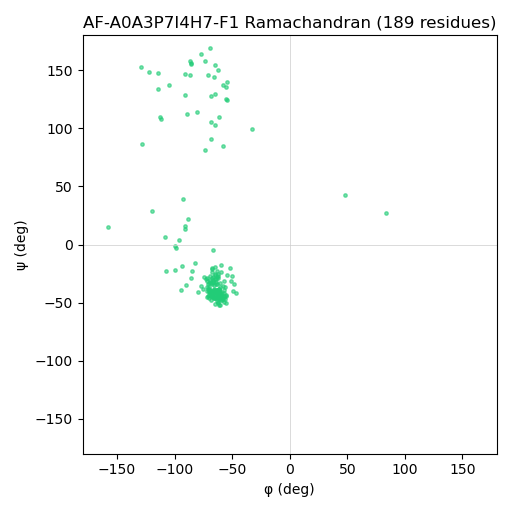CA . PHE A 1 86 ? -9.336 1.677 -6.124 1.00 85.12 86 PHE A CA 1
ATOM 676 C C . PHE A 1 86 ? -8.049 1.935 -6.921 1.00 85.12 86 PHE A C 1
ATOM 678 O O . PHE A 1 86 ? -6.968 1.473 -6.547 1.00 85.12 86 PHE A O 1
ATOM 685 N N . TYR A 1 87 ? -8.167 2.723 -7.996 1.00 78.50 87 TYR A N 1
ATOM 686 C CA . TYR A 1 87 ? -7.122 2.960 -9.003 1.00 78.50 87 TYR A CA 1
ATOM 687 C C . TYR A 1 87 ? -5.735 3.276 -8.427 1.00 78.50 87 TYR A C 1
ATOM 689 O O . TYR A 1 87 ? -4.735 2.740 -8.898 1.00 78.50 87 TYR A O 1
ATOM 697 N N . THR A 1 88 ? -5.661 4.100 -7.376 1.00 72.31 88 THR A N 1
ATOM 698 C CA . THR A 1 88 ? -4.374 4.521 -6.791 1.00 72.31 88 THR A CA 1
ATOM 699 C C . THR A 1 88 ? -3.586 3.363 -6.174 1.00 72.31 88 THR A C 1
ATOM 701 O O . THR A 1 88 ? -2.380 3.475 -5.972 1.00 72.31 88 THR A O 1
ATOM 704 N N . GLY A 1 89 ? -4.265 2.256 -5.871 1.00 69.25 89 GLY A N 1
ATOM 705 C CA . GLY A 1 89 ? -3.697 1.071 -5.255 1.00 69.25 89 GLY A CA 1
ATOM 706 C C . GLY A 1 89 ? -3.551 -0.130 -6.175 1.00 69.25 89 GLY A C 1
ATOM 707 O O . GLY A 1 89 ? -2.810 -1.038 -5.822 1.00 69.25 89 GLY A O 1
ATOM 708 N N . THR A 1 90 ? -4.314 -0.213 -7.262 1.00 70.62 90 THR A N 1
ATOM 709 C CA . THR A 1 90 ? -4.497 -1.482 -7.988 1.00 70.62 90 THR A CA 1
ATOM 710 C C . THR A 1 90 ? -3.403 -1.744 -9.025 1.00 70.62 90 THR A C 1
ATOM 712 O O . THR A 1 90 ? -3.079 -2.900 -9.260 1.00 70.62 90 THR A O 1
ATOM 715 N N . PHE A 1 91 ? -2.792 -0.704 -9.605 1.00 67.31 91 PHE A N 1
ATOM 716 C CA . PHE A 1 91 ? -1.817 -0.866 -10.697 1.00 67.31 91 PHE A CA 1
ATOM 717 C C . PHE A 1 91 ? -0.351 -0.919 -10.253 1.00 67.31 91 PHE A C 1
ATOM 719 O O . PHE A 1 91 ? 0.420 -1.693 -10.803 1.00 67.31 91 PHE A O 1
ATOM 726 N N . ALA A 1 92 ? 0.038 -0.114 -9.265 1.00 60.44 92 ALA A N 1
ATOM 727 C CA . ALA A 1 92 ? 1.415 -0.065 -8.754 1.00 60.44 92 ALA A CA 1
ATOM 728 C C . ALA A 1 92 ? 1.483 0.496 -7.320 1.00 60.44 92 ALA A C 1
ATOM 730 O O . ALA A 1 92 ? 2.526 0.950 -6.852 1.00 60.44 92 ALA A O 1
ATOM 731 N N . GLY A 1 93 ? 0.333 0.563 -6.643 1.00 64.56 93 GLY A N 1
ATOM 732 C CA . GLY A 1 93 ? 0.215 1.257 -5.371 1.00 64.56 93 GLY A CA 1
ATOM 733 C C . GLY A 1 93 ? 0.589 0.376 -4.180 1.00 64.56 93 GLY A C 1
ATOM 734 O O . GLY A 1 93 ? 0.490 -0.850 -4.247 1.00 64.56 93 GLY A O 1
ATOM 735 N N . PRO A 1 94 ? 0.988 0.988 -3.055 1.00 70.31 94 PRO A N 1
ATOM 736 C CA . PRO A 1 94 ? 1.278 0.255 -1.834 1.00 70.31 94 PRO A CA 1
ATOM 737 C C . PRO A 1 94 ? 0.034 -0.474 -1.327 1.00 70.31 94 PRO A C 1
ATOM 739 O O . PRO A 1 94 ? -1.097 -0.008 -1.490 1.00 70.31 94 PRO A O 1
ATOM 742 N N . GLN A 1 95 ? 0.241 -1.602 -0.655 1.00 77.69 95 GLN A N 1
ATOM 743 C CA . GLN A 1 95 ? -0.860 -2.293 -0.004 1.00 77.69 95 GLN A CA 1
ATOM 744 C C . GLN A 1 95 ? -1.385 -1.463 1.174 1.00 77.69 95 GLN A C 1
ATOM 746 O O . GLN A 1 95 ? -0.618 -1.058 2.048 1.00 77.69 95 GLN A O 1
ATOM 751 N N . PHE A 1 96 ? -2.695 -1.220 1.220 1.00 84.06 96 PHE A N 1
ATOM 752 C CA . PHE A 1 96 ? -3.356 -0.530 2.329 1.00 84.06 96 PHE A CA 1
ATOM 753 C C . PHE A 1 96 ? -4.564 -1.329 2.819 1.00 84.06 96 PHE A C 1
ATOM 755 O O . PHE A 1 96 ? -5.162 -2.096 2.069 1.00 84.06 96 PHE A O 1
ATOM 762 N N . THR A 1 97 ? -4.911 -1.154 4.093 1.00 87.69 97 THR A N 1
ATOM 763 C CA . THR A 1 97 ? -5.997 -1.888 4.756 1.00 87.69 97 THR A CA 1
ATOM 764 C C . THR A 1 97 ? -7.347 -1.204 4.562 1.00 87.69 97 THR A C 1
ATOM 766 O O . THR A 1 97 ? -7.426 0.010 4.329 1.00 87.69 97 THR A O 1
ATOM 769 N N . LEU A 1 98 ? -8.436 -1.965 4.705 1.00 88.19 98 LEU A N 1
ATOM 770 C CA . LEU A 1 98 ? -9.792 -1.428 4.559 1.00 88.19 98 LEU A CA 1
ATOM 771 C C . LEU A 1 98 ? -10.121 -0.383 5.637 1.00 88.19 98 LEU A C 1
ATOM 773 O O . LEU A 1 98 ? -10.787 0.607 5.346 1.00 88.19 98 LEU A O 1
ATOM 777 N N . SER A 1 99 ? -9.603 -0.545 6.858 1.00 87.38 99 SER A N 1
ATOM 778 C CA . SER A 1 99 ? -9.750 0.439 7.945 1.00 87.38 99 SER A CA 1
ATOM 779 C C . SER A 1 99 ? -9.242 1.820 7.508 1.00 87.38 99 SER A C 1
ATOM 781 O O . SER A 1 99 ? -9.911 2.846 7.667 1.00 87.38 99 SER A O 1
ATOM 783 N N . ARG A 1 100 ? -8.092 1.838 6.824 1.00 86.31 100 ARG A N 1
ATOM 784 C CA . ARG A 1 100 ? -7.517 3.064 6.279 1.00 86.31 100 ARG A CA 1
ATOM 785 C C . ARG A 1 100 ? -8.351 3.623 5.131 1.00 86.31 100 ARG A C 1
ATOM 787 O O . ARG A 1 100 ? -8.588 4.828 5.098 1.00 86.31 100 ARG A O 1
ATOM 794 N N . PHE A 1 101 ? -8.847 2.772 4.238 1.00 88.19 101 PHE A N 1
ATOM 795 C CA . PHE A 1 101 ? -9.755 3.195 3.172 1.00 88.19 101 PHE A CA 1
ATOM 796 C C . PHE A 1 101 ? -11.023 3.860 3.727 1.00 88.19 101 PHE A C 1
ATOM 798 O O . PHE A 1 101 ? -11.351 4.976 3.326 1.00 88.19 101 PHE A O 1
ATOM 805 N N . ARG A 1 102 ? -11.661 3.250 4.736 1.00 88.88 102 ARG A N 1
ATOM 806 C CA . ARG A 1 102 ? -12.813 3.823 5.450 1.00 88.88 102 ARG A CA 1
ATOM 807 C C . ARG A 1 102 ? -12.499 5.199 6.025 1.00 88.88 102 ARG A C 1
ATOM 809 O O . ARG A 1 102 ? -13.296 6.113 5.852 1.00 88.88 102 ARG A O 1
ATOM 816 N N . SER A 1 103 ? -11.333 5.382 6.646 1.00 87.12 103 SER A N 1
ATOM 817 C CA . SER A 1 103 ? -10.948 6.689 7.204 1.00 87.12 103 SER A CA 1
ATOM 818 C C . SER A 1 103 ? -10.805 7.789 6.143 1.00 87.12 103 SER A C 1
ATOM 820 O O . SER A 1 103 ? -11.160 8.942 6.383 1.00 87.12 103 SER A O 1
ATOM 822 N N . VAL A 1 104 ? -10.345 7.433 4.938 1.00 85.56 104 VAL A N 1
ATOM 823 C CA . VAL A 1 104 ? -10.261 8.363 3.803 1.00 85.56 104 VAL A CA 1
ATOM 824 C C . VAL A 1 104 ? -11.653 8.689 3.268 1.00 85.56 104 VAL A C 1
ATOM 826 O O . VAL A 1 104 ? -11.959 9.862 3.070 1.00 85.56 104 VAL A O 1
ATOM 829 N N . VAL A 1 105 ? -12.514 7.682 3.097 1.00 86.44 105 VAL A N 1
ATOM 830 C CA . VAL A 1 105 ? -13.890 7.861 2.598 1.00 86.44 105 VAL A CA 1
ATOM 831 C C . VAL A 1 105 ? -14.758 8.660 3.578 1.00 86.44 105 VAL A C 1
ATOM 833 O O . VAL A 1 105 ? -15.520 9.524 3.152 1.00 86.44 105 VAL A O 1
ATOM 836 N N . ARG A 1 106 ? -14.623 8.421 4.890 1.00 85.81 106 ARG A N 1
ATOM 837 C CA . ARG A 1 106 ? -15.309 9.202 5.939 1.00 85.81 106 ARG A CA 1
ATOM 838 C C . ARG A 1 106 ? -14.803 10.639 6.033 1.00 85.81 106 ARG A C 1
ATOM 840 O O . ARG A 1 106 ? -15.530 11.517 6.493 1.00 85.81 106 ARG A O 1
ATOM 847 N N . GLY A 1 107 ? -13.579 10.873 5.573 1.00 82.94 107 GLY A N 1
ATOM 848 C CA . GLY A 1 107 ? -12.952 12.180 5.602 1.00 82.94 107 GLY A CA 1
ATOM 849 C C . GLY A 1 107 ? -12.287 12.525 6.932 1.00 82.94 107 GLY A C 1
ATOM 850 O O . GLY A 1 107 ? -12.134 13.705 7.235 1.00 82.94 107 GLY A O 1
ATOM 851 N N . ASP A 1 108 ? -11.843 11.518 7.690 1.00 84.00 108 ASP A N 1
ATOM 852 C CA . ASP A 1 108 ? -11.181 11.680 8.998 1.00 84.00 108 ASP A CA 1
ATOM 853 C C . ASP A 1 108 ? -9.881 12.517 8.897 1.00 84.00 108 ASP A C 1
ATOM 855 O O . ASP A 1 108 ? -9.371 13.033 9.889 1.00 84.00 108 ASP A O 1
ATOM 859 N N . TRP A 1 109 ? -9.347 12.666 7.681 1.00 78.75 109 TRP A N 1
ATOM 860 C CA . TRP A 1 109 ? -8.106 13.379 7.365 1.00 78.75 109 TRP A CA 1
ATOM 861 C C . TRP A 1 109 ? -8.313 14.801 6.824 1.00 78.75 109 TRP A C 1
ATOM 863 O O . TRP A 1 109 ? -7.330 15.475 6.504 1.00 78.75 109 TRP A O 1
ATOM 873 N N . LEU A 1 110 ? -9.561 15.255 6.671 1.00 82.75 110 LEU A N 1
ATOM 874 C CA . LEU A 1 110 ? -9.852 16.618 6.229 1.00 82.75 110 LEU A CA 1
ATOM 875 C C . LEU A 1 110 ? -9.872 17.585 7.418 1.00 82.75 110 LEU A C 1
ATOM 877 O O . LEU A 1 110 ? -10.118 17.202 8.559 1.00 82.75 110 LEU A O 1
ATOM 881 N N . ASP A 1 111 ? -9.620 18.861 7.136 1.00 80.25 111 ASP A N 1
ATOM 882 C CA . ASP A 1 111 ? -9.763 19.917 8.136 1.00 80.25 111 ASP A CA 1
ATOM 883 C C . ASP A 1 111 ? -11.233 20.150 8.506 1.00 80.25 111 ASP A C 1
ATOM 885 O O . ASP A 1 111 ? -12.147 19.709 7.810 1.00 80.25 111 ASP A O 1
ATOM 889 N N . GLU A 1 112 ? -11.465 20.932 9.561 1.00 80.19 112 GLU A N 1
ATOM 890 C CA . GLU A 1 112 ? -12.788 21.293 10.103 1.00 80.19 112 GLU A CA 1
ATOM 891 C C . GLU A 1 112 ? -13.775 21.813 9.034 1.00 80.19 112 GLU A C 1
ATOM 893 O O . GLU A 1 112 ? -14.986 21.645 9.131 1.00 80.19 112 GLU A O 1
ATOM 898 N N . LYS A 1 113 ? -13.243 22.394 7.950 1.00 81.81 113 LYS A N 1
ATOM 899 C CA . LYS A 1 113 ? -13.999 22.901 6.791 1.00 81.81 113 LYS A CA 1
ATOM 900 C C . LYS A 1 113 ? -14.194 21.867 5.670 1.00 81.81 113 LYS A C 1
ATOM 902 O O . LYS A 1 113 ? -14.520 22.260 4.553 1.00 81.81 113 LYS A O 1
ATOM 907 N N . ARG A 1 114 ? -13.933 20.579 5.923 1.00 79.56 114 ARG A N 1
ATOM 908 C CA . ARG A 1 114 ? -13.880 19.484 4.933 1.00 79.56 114 ARG A CA 1
ATOM 909 C C . ARG A 1 114 ? -13.038 19.817 3.701 1.00 79.56 114 ARG A C 1
ATOM 911 O O . ARG A 1 114 ? -13.416 19.530 2.568 1.00 79.56 114 ARG A O 1
ATOM 918 N N . ARG A 1 115 ? -11.877 20.433 3.923 1.00 78.81 115 ARG A N 1
ATOM 919 C CA . ARG A 1 115 ? -10.894 20.702 2.866 1.00 78.81 115 ARG A CA 1
ATOM 920 C C . ARG A 1 115 ? -9.623 19.895 3.117 1.00 78.81 115 ARG A C 1
ATOM 922 O O . ARG A 1 115 ? -9.297 19.658 4.282 1.00 78.81 115 ARG A O 1
ATOM 929 N N . PRO A 1 116 ? -8.915 19.460 2.060 1.00 77.06 116 PRO A N 1
ATOM 930 C CA . PRO A 1 116 ? -7.592 18.881 2.222 1.00 77.06 116 PRO A CA 1
ATOM 931 C C . PRO A 1 116 ? -6.672 19.885 2.920 1.00 77.06 116 PRO A C 1
ATOM 933 O O . PRO A 1 116 ? -6.687 21.073 2.586 1.00 77.06 116 PRO A O 1
ATOM 936 N N . ARG A 1 117 ? -5.879 19.399 3.878 1.00 79.56 117 ARG A N 1
ATOM 937 C CA . ARG A 1 117 ? -4.896 20.207 4.610 1.00 79.56 117 ARG A CA 1
ATOM 938 C C . ARG A 1 117 ? -3.957 20.920 3.648 1.00 79.56 117 ARG A C 1
ATOM 940 O O . ARG A 1 117 ? -3.477 20.313 2.693 1.00 79.56 117 ARG A O 1
ATOM 947 N N . ALA A 1 118 ? -3.624 22.177 3.935 1.00 77.50 118 ALA A N 1
ATOM 948 C CA . ALA A 1 118 ? -2.672 22.942 3.124 1.00 77.50 118 ALA A CA 1
ATOM 949 C C . ALA A 1 118 ? -1.311 22.223 2.991 1.00 77.50 118 ALA A C 1
ATOM 951 O O . ALA A 1 118 ? -0.720 22.204 1.914 1.00 77.50 118 ALA A O 1
ATOM 952 N N . SER A 1 119 ? -0.866 21.541 4.052 1.00 79.50 119 SER A N 1
ATOM 953 C CA . SER A 1 119 ? 0.352 20.720 4.050 1.00 79.50 119 SER A CA 1
ATOM 954 C C . SER A 1 119 ? 0.280 19.503 3.121 1.00 79.50 119 SER A C 1
ATOM 956 O O . SER A 1 119 ? 1.311 19.059 2.620 1.00 79.50 119 SER A O 1
ATOM 958 N N . ALA A 1 120 ? -0.916 18.974 2.842 1.00 77.88 120 ALA A N 1
ATOM 959 C CA . ALA A 1 120 ? -1.081 17.842 1.935 1.00 77.88 120 ALA A CA 1
ATOM 960 C C . ALA A 1 120 ? -0.752 18.224 0.484 1.00 77.88 120 ALA A C 1
ATOM 962 O O . ALA A 1 120 ? -0.203 17.402 -0.249 1.00 77.88 120 ALA A O 1
ATOM 963 N N . TYR A 1 121 ? -1.030 19.471 0.083 1.00 78.19 121 TYR A N 1
ATOM 964 C CA . TYR A 1 121 ? -0.725 19.955 -1.265 1.00 78.19 121 TYR A CA 1
ATOM 965 C C . TYR A 1 121 ? 0.779 20.074 -1.513 1.00 78.19 121 TYR A C 1
ATOM 967 O O . TYR A 1 121 ? 1.243 19.610 -2.551 1.00 78.19 121 TYR A O 1
ATOM 975 N N . ASP A 1 122 ? 1.547 20.623 -0.564 1.00 78.38 122 ASP A N 1
ATOM 976 C CA . ASP A 1 122 ? 3.012 20.718 -0.693 1.00 78.38 122 ASP A CA 1
ATOM 977 C C . ASP A 1 122 ? 3.640 19.330 -0.873 1.00 78.38 122 ASP A C 1
ATOM 979 O O . ASP A 1 122 ? 4.397 19.081 -1.814 1.00 78.38 122 ASP A O 1
ATOM 983 N N . VAL A 1 123 ? 3.241 18.380 -0.024 1.00 82.06 123 VAL A N 1
ATOM 984 C CA . VAL A 1 123 ? 3.730 17.000 -0.088 1.00 82.06 123 VAL A CA 1
ATOM 985 C C . VAL A 1 123 ? 3.333 16.326 -1.405 1.00 82.06 123 VAL A C 1
ATOM 987 O O . VAL A 1 123 ? 4.162 15.648 -2.016 1.00 82.06 123 VAL A O 1
ATOM 990 N N . ALA A 1 124 ? 2.093 16.510 -1.866 1.00 80.31 124 ALA A N 1
ATOM 991 C CA . ALA A 1 124 ? 1.615 15.927 -3.117 1.00 80.31 124 ALA A CA 1
ATOM 992 C C . ALA A 1 124 ? 2.365 16.484 -4.335 1.00 80.31 124 ALA A C 1
ATOM 994 O O . ALA A 1 124 ? 2.823 15.709 -5.175 1.00 80.31 124 ALA A O 1
ATOM 995 N N . ILE A 1 125 ? 2.553 17.805 -4.403 1.00 84.94 125 ILE A N 1
ATOM 996 C CA . ILE A 1 125 ? 3.258 18.470 -5.506 1.00 84.94 125 ILE A CA 1
ATOM 997 C C . ILE A 1 125 ? 4.722 18.033 -5.544 1.00 84.94 125 ILE A C 1
ATOM 999 O O . ILE A 1 125 ? 5.219 17.652 -6.602 1.00 84.94 125 ILE A O 1
ATOM 1003 N N . ARG A 1 126 ? 5.407 18.006 -4.395 1.00 81.88 126 ARG A N 1
ATOM 1004 C CA . ARG A 1 126 ? 6.810 17.567 -4.326 1.00 81.88 126 ARG A CA 1
ATOM 1005 C C . ARG A 1 126 ? 6.983 16.117 -4.778 1.00 81.88 126 ARG A C 1
ATOM 1007 O O . ARG A 1 126 ? 7.948 15.816 -5.477 1.00 81.88 126 ARG A O 1
ATOM 1014 N N . ARG A 1 127 ? 6.041 15.228 -4.438 1.00 79.81 127 ARG A N 1
ATOM 1015 C CA . ARG A 1 127 ? 6.049 13.828 -4.903 1.00 79.81 127 ARG A CA 1
ATOM 1016 C C . ARG A 1 127 ? 5.744 13.697 -6.383 1.00 79.81 127 ARG A C 1
ATOM 1018 O O . ARG A 1 127 ? 6.395 12.905 -7.052 1.00 79.81 127 ARG A O 1
ATOM 1025 N N . PHE A 1 128 ? 4.784 14.466 -6.885 1.00 81.38 128 PHE A N 1
ATOM 1026 C CA . PHE A 1 128 ? 4.448 14.472 -8.302 1.00 81.38 128 PHE A CA 1
ATOM 1027 C C . PHE A 1 128 ? 5.639 14.939 -9.143 1.00 81.38 128 PHE A C 1
ATOM 1029 O O . PHE A 1 128 ? 6.051 14.239 -10.061 1.00 81.38 128 PHE A O 1
ATOM 1036 N N . ILE A 1 129 ? 6.261 16.060 -8.767 1.00 87.06 129 ILE A N 1
ATOM 1037 C CA . ILE A 1 129 ? 7.454 16.580 -9.445 1.00 87.06 129 ILE A CA 1
ATOM 1038 C C . ILE A 1 129 ? 8.605 15.574 -9.352 1.00 87.06 129 ILE A C 1
ATOM 1040 O O . ILE A 1 129 ? 9.220 15.266 -10.370 1.00 87.06 129 ILE A O 1
ATOM 1044 N N . GLY A 1 130 ? 8.865 15.017 -8.164 1.00 84.19 130 GLY A N 1
ATOM 1045 C CA . GLY A 1 130 ? 9.882 13.979 -7.987 1.00 84.19 130 GLY A CA 1
ATOM 1046 C C . GLY A 1 130 ? 9.637 12.756 -8.876 1.00 84.19 130 GLY A C 1
ATOM 1047 O O . GLY A 1 130 ? 10.571 12.265 -9.501 1.00 84.19 130 GLY A O 1
ATOM 1048 N N . GLY A 1 131 ? 8.381 12.312 -8.991 1.00 77.56 131 GLY A N 1
ATOM 1049 C CA . GLY A 1 131 ? 7.978 11.211 -9.866 1.00 77.56 131 GLY A CA 1
ATOM 1050 C C . GLY A 1 131 ? 8.161 11.527 -11.352 1.00 77.56 131 GLY A C 1
ATOM 1051 O O . GLY A 1 131 ? 8.673 10.688 -12.089 1.00 77.56 131 GLY A O 1
ATOM 1052 N N . CYS A 1 132 ? 7.819 12.740 -11.794 1.00 81.62 132 CYS A N 1
ATOM 1053 C CA . CYS A 1 132 ? 8.032 13.182 -13.176 1.00 81.62 132 CYS A CA 1
ATOM 1054 C C . CYS A 1 132 ? 9.522 13.250 -13.534 1.00 81.62 132 CYS A C 1
ATOM 1056 O O . CYS A 1 132 ? 9.918 12.757 -14.588 1.00 81.62 132 CYS A O 1
ATOM 1058 N N . ILE A 1 133 ? 10.351 13.822 -12.653 1.00 85.00 133 ILE A N 1
ATOM 1059 C CA . ILE A 1 133 ? 11.808 13.891 -12.848 1.00 85.00 133 ILE A CA 1
ATOM 1060 C C . ILE A 1 133 ? 12.393 12.479 -12.916 1.00 85.00 133 ILE A C 1
ATOM 1062 O O . ILE A 1 133 ? 13.163 12.180 -13.825 1.00 85.00 133 ILE A O 1
ATOM 1066 N N . TYR A 1 134 ? 11.993 11.602 -11.993 1.00 78.50 134 TYR A N 1
ATOM 1067 C CA . TYR A 1 134 ? 12.433 10.211 -11.975 1.00 78.50 134 TYR A CA 1
ATOM 1068 C C . TYR A 1 134 ? 12.045 9.471 -13.259 1.00 78.50 134 TYR A C 1
ATOM 1070 O O . TYR A 1 134 ? 12.897 8.856 -13.891 1.00 78.50 134 TYR A O 1
ATOM 1078 N N . THR A 1 135 ? 10.787 9.593 -13.691 1.00 77.00 135 THR A N 1
ATOM 1079 C CA . THR A 1 135 ? 10.300 8.948 -14.920 1.00 77.00 135 THR A CA 1
ATOM 1080 C C . THR A 1 135 ? 11.058 9.453 -16.144 1.00 77.00 135 THR A C 1
ATOM 1082 O O . THR A 1 135 ? 11.415 8.660 -17.006 1.00 77.00 135 THR A O 1
ATOM 1085 N N . ALA A 1 136 ? 11.362 10.754 -16.209 1.00 82.31 136 ALA A N 1
ATOM 1086 C CA . ALA A 1 136 ? 12.161 11.315 -17.292 1.00 82.31 136 ALA A CA 1
ATOM 1087 C C . ALA A 1 136 ? 13.586 10.741 -17.299 1.00 82.31 136 ALA A C 1
ATOM 1089 O O . ALA A 1 136 ? 14.036 10.267 -18.338 1.00 82.31 136 ALA A O 1
ATOM 1090 N N . ILE A 1 137 ? 14.272 10.725 -16.149 1.00 81.19 137 ILE A N 1
ATOM 1091 C CA . ILE A 1 137 ? 15.621 10.147 -16.030 1.00 81.19 137 ILE A CA 1
ATOM 1092 C C . ILE A 1 137 ? 15.606 8.668 -16.423 1.00 81.19 137 ILE A C 1
ATOM 1094 O O . ILE A 1 137 ? 16.444 8.261 -17.220 1.00 81.19 137 ILE A O 1
ATOM 1098 N N . ASN A 1 138 ? 14.635 7.893 -15.935 1.00 75.62 138 ASN A N 1
ATOM 1099 C CA . ASN A 1 138 ? 14.505 6.472 -16.254 1.00 75.62 138 ASN A CA 1
ATOM 1100 C C . ASN A 1 138 ? 14.233 6.244 -17.749 1.00 75.62 138 ASN A C 1
ATOM 1102 O O . ASN A 1 138 ? 14.830 5.374 -18.370 1.00 75.62 138 ASN A O 1
ATOM 1106 N N . GLN A 1 139 ? 13.384 7.071 -18.366 1.00 79.56 139 GLN A N 1
ATOM 1107 C CA . GLN A 1 139 ? 13.098 6.985 -19.798 1.00 79.56 139 GLN A CA 1
ATOM 1108 C C . GLN A 1 139 ? 14.336 7.301 -20.651 1.00 79.56 139 GLN A C 1
ATOM 1110 O O . GLN A 1 139 ? 14.566 6.637 -21.663 1.00 79.56 139 GLN A O 1
ATOM 1115 N N . PHE A 1 140 ? 15.138 8.294 -20.251 1.00 80.06 140 PHE A N 1
ATOM 1116 C CA . PHE A 1 140 ? 16.411 8.596 -20.910 1.00 80.06 140 PHE A CA 1
ATOM 1117 C C . PHE A 1 140 ? 17.462 7.504 -20.658 1.00 80.06 140 PHE A C 1
ATOM 1119 O O . PHE A 1 140 ? 18.183 7.147 -21.588 1.00 80.06 140 PHE A O 1
ATOM 1126 N N . GLY A 1 141 ? 17.515 6.942 -19.447 1.00 71.50 141 GLY A N 1
ATOM 1127 C CA . GLY A 1 141 ? 18.391 5.827 -19.075 1.00 71.50 141 GLY A CA 1
ATOM 1128 C C . GLY A 1 141 ? 18.116 4.581 -19.912 1.00 71.50 141 GLY A C 1
ATOM 1129 O O . GLY A 1 141 ? 19.013 4.100 -20.599 1.00 71.50 141 GLY A O 1
ATOM 1130 N N . CYS A 1 142 ? 16.856 4.147 -19.984 1.00 66.00 142 CYS A N 1
ATOM 1131 C CA . CYS A 1 142 ? 16.425 3.008 -20.802 1.00 66.00 142 CYS A CA 1
ATOM 1132 C C . CYS A 1 142 ? 16.657 3.208 -22.310 1.00 66.00 142 CYS A C 1
ATOM 1134 O O . CYS A 1 142 ? 16.845 2.234 -23.036 1.00 66.00 142 CYS A O 1
ATOM 1136 N N . ALA A 1 143 ? 16.645 4.452 -22.804 1.00 75.69 143 ALA A N 1
ATOM 1137 C CA . ALA A 1 143 ? 16.980 4.742 -24.200 1.00 75.69 143 ALA A CA 1
ATOM 1138 C 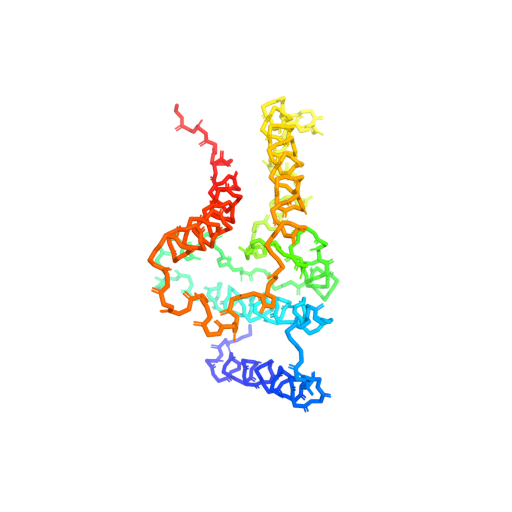C . ALA A 1 143 ? 18.483 4.577 -24.490 1.00 75.69 143 ALA A C 1
ATOM 1140 O O . ALA A 1 143 ? 18.859 4.271 -25.622 1.00 75.69 143 ALA A O 1
ATOM 1141 N N . TRP A 1 144 ? 19.337 4.788 -23.485 1.00 71.31 144 TRP A N 1
ATOM 1142 C CA . TRP A 1 144 ? 20.790 4.652 -23.600 1.00 71.31 144 TRP A CA 1
ATOM 1143 C C . TRP A 1 144 ? 21.274 3.234 -23.282 1.00 71.31 144 TRP A C 1
ATOM 1145 O O . TRP A 1 144 ? 22.213 2.745 -23.910 1.00 71.31 144 TRP A O 1
ATOM 1155 N N . LEU A 1 145 ? 20.608 2.566 -22.340 1.00 68.81 145 LEU A N 1
ATOM 1156 C CA . LEU A 1 145 ? 20.897 1.210 -21.898 1.00 68.81 145 LEU A CA 1
ATOM 1157 C C . LEU A 1 145 ? 19.604 0.373 -21.943 1.00 68.81 145 LEU A C 1
ATOM 1159 O O . LEU A 1 145 ? 18.878 0.293 -20.953 1.00 68.81 145 LEU A O 1
ATOM 1163 N N . PRO A 1 146 ? 19.268 -0.235 -23.093 1.00 67.69 146 PRO A N 1
ATOM 1164 C CA . PRO A 1 146 ? 18.070 -1.056 -23.192 1.00 67.69 146 PRO A CA 1
ATOM 1165 C C . PRO A 1 146 ? 18.196 -2.302 -22.309 1.00 67.69 146 PRO A C 1
ATOM 1167 O O . PRO A 1 146 ? 19.262 -2.909 -22.238 1.00 67.69 146 PRO A O 1
ATOM 1170 N N . ASN A 1 147 ? 17.090 -2.739 -21.696 1.00 63.94 147 ASN A N 1
ATOM 1171 C CA . ASN A 1 147 ? 17.057 -3.899 -20.787 1.00 63.94 147 ASN A CA 1
ATOM 1172 C C . ASN A 1 147 ? 17.628 -5.191 -21.400 1.00 63.94 147 ASN A C 1
ATOM 1174 O O . ASN A 1 147 ? 18.143 -6.048 -20.688 1.00 63.94 147 ASN A O 1
ATOM 1178 N N . SER A 1 148 ? 17.590 -5.322 -22.729 1.00 68.50 148 SER A N 1
ATOM 1179 C CA . SER A 1 148 ? 18.202 -6.440 -23.453 1.00 68.50 148 SER A CA 1
ATOM 1180 C C . SER A 1 148 ? 19.725 -6.507 -23.298 1.00 68.50 148 SER A C 1
ATOM 1182 O O . SER A 1 148 ? 20.290 -7.585 -23.452 1.00 68.50 148 SER A O 1
ATOM 1184 N N . TYR A 1 149 ? 20.383 -5.388 -22.975 1.00 68.69 149 TYR A N 1
ATOM 1185 C CA . TYR A 1 149 ? 21.824 -5.305 -22.730 1.00 68.69 149 TYR A CA 1
ATOM 1186 C C . TYR A 1 149 ? 22.246 -6.067 -21.464 1.00 68.69 149 TYR A C 1
ATOM 1188 O O . TYR A 1 149 ? 23.347 -6.602 -21.410 1.00 68.69 149 TYR A O 1
ATOM 1196 N N . PHE A 1 150 ? 21.365 -6.201 -20.465 1.00 66.19 150 PHE A N 1
ATOM 1197 C CA . PHE A 1 150 ? 21.674 -6.952 -19.240 1.00 66.19 150 PHE A CA 1
ATOM 1198 C C . PHE A 1 150 ? 21.839 -8.460 -19.469 1.00 66.19 150 PHE A C 1
ATOM 1200 O O . PHE A 1 150 ? 22.489 -9.128 -18.670 1.00 66.19 150 PHE A O 1
ATOM 1207 N N . ASN A 1 151 ? 21.291 -8.988 -20.566 1.00 69.06 151 ASN A N 1
ATOM 1208 C CA . ASN A 1 151 ? 21.377 -10.406 -20.916 1.00 69.06 151 ASN A CA 1
ATOM 1209 C C . ASN A 1 151 ? 22.520 -10.718 -21.896 1.00 69.06 151 ASN A C 1
ATOM 1211 O O . ASN A 1 151 ? 22.637 -11.860 -22.345 1.00 69.06 151 ASN A O 1
ATOM 1215 N N . THR A 1 152 ? 23.353 -9.737 -22.261 1.00 74.19 152 THR A N 1
ATOM 1216 C CA . THR A 1 152 ? 24.458 -9.965 -23.198 1.00 74.19 152 THR A CA 1
ATOM 1217 C C . THR A 1 152 ? 25.748 -10.350 -22.459 1.00 74.19 152 THR A C 1
ATOM 1219 O O . THR A 1 152 ? 25.990 -9.894 -21.337 1.00 74.19 152 THR A O 1
ATOM 1222 N N . PRO A 1 153 ? 26.606 -11.207 -23.047 1.00 70.56 153 PRO A N 1
ATOM 1223 C CA . PRO A 1 153 ? 27.840 -11.663 -22.404 1.00 70.56 153 PRO A CA 1
ATOM 1224 C C . PRO A 1 153 ? 28.803 -10.518 -22.044 1.00 70.56 153 PRO A C 1
ATOM 1226 O O . PRO A 1 153 ? 29.592 -10.658 -21.111 1.00 70.56 153 PRO A O 1
ATOM 1229 N N . GLU A 1 154 ? 28.713 -9.365 -22.712 1.00 70.19 154 GLU A N 1
ATOM 1230 C CA . GLU A 1 154 ? 29.520 -8.171 -22.430 1.00 70.19 154 GLU A CA 1
ATOM 1231 C C . GLU A 1 154 ? 29.197 -7.544 -21.062 1.00 70.19 154 GLU A C 1
ATOM 1233 O O . GLU A 1 154 ? 30.089 -6.995 -20.406 1.00 70.19 154 GLU A O 1
ATOM 1238 N N . PHE A 1 155 ? 27.950 -7.662 -20.592 1.00 67.25 155 PHE A N 1
ATOM 1239 C CA . PHE A 1 155 ? 27.537 -7.186 -19.271 1.00 67.25 155 PHE A CA 1
ATOM 1240 C C . PHE A 1 155 ? 28.148 -8.028 -18.136 1.00 67.25 155 PHE A C 1
ATOM 1242 O O . PHE A 1 155 ? 28.613 -7.483 -17.131 1.00 67.25 155 PHE A O 1
ATOM 1249 N N . TYR A 1 156 ? 28.240 -9.349 -18.319 1.00 64.75 156 TYR A N 1
ATOM 1250 C CA . TYR A 1 156 ? 28.759 -10.284 -17.309 1.00 64.75 156 TYR A CA 1
ATOM 1251 C C . TYR A 1 156 ? 30.259 -10.131 -17.020 1.00 64.75 156 TYR A C 1
ATOM 1253 O O . TYR A 1 156 ? 30.728 -10.549 -15.962 1.00 64.75 156 TYR A O 1
ATOM 1261 N N . VAL A 1 157 ? 31.019 -9.517 -17.930 1.00 67.25 157 VAL A N 1
ATOM 1262 C CA . VAL A 1 157 ? 32.479 -9.351 -17.806 1.00 67.25 157 VAL A CA 1
ATOM 1263 C C . VAL A 1 157 ? 32.860 -8.011 -17.158 1.00 67.25 157 VAL A C 1
ATOM 1265 O O . VAL A 1 157 ? 33.975 -7.852 -16.662 1.00 67.25 157 VAL A O 1
ATOM 1268 N N . SER A 1 158 ? 31.951 -7.032 -17.124 1.00 61.03 158 SER A N 1
ATOM 1269 C CA . SER A 1 158 ? 32.302 -5.637 -16.849 1.00 61.03 158 SER A CA 1
ATOM 1270 C C . SER A 1 158 ? 31.739 -5.148 -15.502 1.00 61.03 158 SER A C 1
ATOM 1272 O O . SER A 1 158 ? 30.537 -4.951 -15.322 1.00 61.03 158 SER A O 1
ATOM 1274 N N . PHE A 1 159 ? 32.634 -4.932 -14.529 1.00 57.34 159 PHE A N 1
ATOM 1275 C CA . PHE A 1 159 ? 32.314 -4.577 -13.133 1.00 57.34 159 PHE A CA 1
ATOM 1276 C C . PHE A 1 159 ? 31.606 -3.217 -12.975 1.00 57.34 159 PHE A C 1
ATOM 1278 O O . PHE A 1 159 ? 30.806 -3.029 -12.061 1.00 57.34 159 PHE A O 1
ATOM 1285 N N . VAL A 1 160 ? 31.864 -2.267 -13.879 1.00 60.09 160 VAL A N 1
ATOM 1286 C CA . VAL A 1 160 ? 31.304 -0.904 -13.811 1.00 60.09 160 VAL A CA 1
ATOM 1287 C C . VAL A 1 160 ? 29.801 -0.898 -14.108 1.00 60.09 160 VAL A C 1
ATOM 1289 O O . VAL A 1 160 ? 29.048 -0.183 -13.450 1.00 60.09 160 VAL A O 1
ATOM 1292 N N . PHE A 1 161 ? 29.342 -1.742 -15.036 1.00 55.66 161 PHE A N 1
ATOM 1293 C CA . PHE A 1 161 ? 27.925 -1.830 -15.397 1.00 55.66 161 PHE A CA 1
ATOM 1294 C C . PHE A 1 161 ? 27.083 -2.517 -14.318 1.00 55.66 161 PHE A C 1
ATOM 1296 O O . PHE A 1 161 ? 25.944 -2.116 -14.098 1.00 55.66 161 PHE A O 1
ATOM 1303 N N . HIS A 1 162 ? 27.665 -3.445 -13.552 1.00 57.47 162 HIS A N 1
ATOM 1304 C CA . HIS A 1 162 ? 27.001 -4.032 -12.387 1.00 57.47 162 HIS A CA 1
ATOM 1305 C C . HIS A 1 162 ? 26.660 -2.988 -11.315 1.00 57.47 162 HIS A C 1
ATOM 1307 O O . HIS A 1 162 ? 25.588 -3.063 -10.723 1.00 57.47 162 HIS A O 1
ATOM 1313 N N . ILE A 1 163 ? 27.525 -1.992 -11.080 1.00 57.12 163 ILE A N 1
ATOM 1314 C CA . ILE A 1 163 ? 27.275 -0.923 -10.095 1.00 57.12 163 ILE A CA 1
ATOM 1315 C C . ILE A 1 163 ? 26.140 0.001 -10.557 1.00 57.12 163 ILE A C 1
ATOM 1317 O O . ILE A 1 163 ? 25.307 0.392 -9.739 1.00 57.12 163 ILE A O 1
ATOM 1321 N N . VAL A 1 164 ? 26.084 0.322 -11.853 1.00 57.44 164 VAL A N 1
ATOM 1322 C CA . VAL A 1 164 ? 25.032 1.175 -12.433 1.00 57.44 164 VAL A CA 1
ATOM 1323 C C . VAL A 1 164 ? 23.674 0.465 -12.400 1.00 57.44 164 VAL A C 1
ATOM 1325 O O . VAL A 1 164 ? 22.712 1.048 -11.905 1.00 57.44 164 VAL A O 1
ATOM 1328 N N . SER A 1 165 ? 23.602 -0.818 -12.771 1.00 55.62 165 SER A N 1
ATOM 1329 C CA . SER A 1 165 ? 22.378 -1.626 -12.625 1.00 55.62 165 SER A CA 1
ATOM 1330 C C . SER A 1 165 ? 21.917 -1.755 -11.175 1.00 55.62 165 SER A C 1
ATOM 1332 O O . SER A 1 165 ? 20.726 -1.654 -10.886 1.00 55.62 165 SER A O 1
ATOM 1334 N N . PHE A 1 166 ? 22.846 -1.959 -10.235 1.00 52.66 166 PHE A N 1
ATOM 1335 C CA . PHE A 1 166 ? 22.508 -2.041 -8.811 1.00 52.66 166 PHE A CA 1
ATOM 1336 C C . PHE A 1 166 ? 22.006 -0.699 -8.266 1.00 52.66 166 PHE A C 1
ATOM 1338 O O . PHE A 1 166 ? 21.172 -0.684 -7.361 1.00 52.66 166 PHE A O 1
ATOM 1345 N N . ALA A 1 167 ? 22.507 0.421 -8.797 1.00 51.75 167 ALA A N 1
ATOM 1346 C CA . ALA A 1 167 ? 22.070 1.762 -8.433 1.00 51.75 167 ALA A CA 1
ATOM 1347 C C . ALA A 1 167 ? 20.663 2.068 -8.966 1.00 51.75 167 ALA A C 1
ATOM 1349 O O . ALA A 1 167 ? 19.846 2.554 -8.186 1.00 51.75 167 ALA A O 1
ATOM 1350 N N . GLU A 1 168 ? 20.348 1.724 -10.219 1.00 53.09 168 GLU A N 1
ATOM 1351 C CA . GLU A 1 168 ? 19.000 1.893 -10.789 1.00 53.09 168 GLU A CA 1
ATOM 1352 C C . GLU A 1 168 ? 17.966 0.995 -10.092 1.00 53.09 168 GLU A C 1
ATOM 1354 O O . GLU A 1 168 ? 16.934 1.482 -9.623 1.00 53.09 168 GLU A O 1
ATOM 1359 N N . CYS A 1 169 ? 18.297 -0.282 -9.872 1.00 49.03 169 CYS A N 1
ATOM 1360 C CA . CYS A 1 169 ? 17.417 -1.246 -9.206 1.00 49.03 169 CYS A CA 1
ATOM 1361 C C . CYS A 1 169 ? 17.229 -0.937 -7.697 1.00 49.03 169 CYS A C 1
ATOM 1363 O O . CYS A 1 169 ? 16.143 -1.124 -7.136 1.00 49.03 169 CYS A O 1
ATOM 1365 N N . ARG A 1 170 ? 18.244 -0.367 -7.016 1.00 47.12 170 ARG A N 1
ATOM 1366 C CA . ARG A 1 170 ? 18.075 0.182 -5.652 1.00 47.12 170 ARG A CA 1
ATOM 1367 C C . ARG A 1 170 ? 17.267 1.477 -5.627 1.00 47.12 170 ARG A C 1
ATOM 1369 O O . ARG A 1 170 ? 16.585 1.705 -4.627 1.00 47.12 170 ARG A O 1
ATOM 1376 N N . PHE A 1 171 ? 17.330 2.312 -6.664 1.00 48.22 171 PHE A N 1
ATOM 1377 C CA . PHE A 1 171 ? 16.551 3.550 -6.733 1.00 48.22 171 PHE A CA 1
ATOM 1378 C C . PHE A 1 171 ? 15.061 3.277 -6.965 1.00 48.22 171 PHE A C 1
ATOM 1380 O O . PHE A 1 171 ? 14.243 3.890 -6.283 1.00 48.22 171 PHE A O 1
ATOM 1387 N N . GLU A 1 172 ? 14.706 2.307 -7.815 1.00 47.72 172 GLU A N 1
ATOM 1388 C CA . GLU A 1 172 ? 13.327 1.803 -7.964 1.00 47.72 172 GLU A CA 1
ATOM 1389 C C . GLU A 1 172 ? 12.751 1.324 -6.622 1.00 47.72 172 GLU A C 1
ATOM 1391 O O . GLU A 1 172 ? 11.692 1.784 -6.178 1.00 47.72 172 GLU A O 1
ATOM 1396 N N . CYS A 1 173 ? 13.500 0.477 -5.906 1.00 39.59 173 CYS A N 1
ATOM 1397 C CA . CYS A 1 173 ? 13.120 -0.007 -4.577 1.00 39.59 173 CYS A CA 1
ATOM 1398 C C . CYS A 1 173 ? 13.005 1.127 -3.538 1.00 39.59 173 CYS A C 1
ATOM 1400 O O . CYS A 1 173 ? 12.068 1.150 -2.733 1.00 39.59 173 CYS A O 1
ATOM 1402 N N . ALA A 1 174 ? 13.939 2.085 -3.545 1.00 43.19 174 ALA A N 1
ATOM 1403 C CA . ALA A 1 174 ? 13.953 3.218 -2.619 1.00 43.19 174 ALA A CA 1
ATOM 1404 C C . ALA A 1 174 ? 12.822 4.221 -2.893 1.00 43.19 174 ALA A C 1
ATOM 1406 O O . ALA A 1 174 ? 12.279 4.803 -1.951 1.00 43.19 174 ALA A O 1
ATOM 1407 N N . PHE A 1 175 ? 12.424 4.403 -4.153 1.00 46.88 175 PHE A N 1
ATOM 1408 C CA . PHE A 1 175 ? 11.335 5.299 -4.534 1.00 46.88 175 PHE A CA 1
ATOM 1409 C C . PHE A 1 175 ? 9.961 4.698 -4.201 1.00 46.88 175 PHE A C 1
ATOM 1411 O O . PHE A 1 175 ? 9.102 5.397 -3.652 1.00 46.88 175 PHE A O 1
ATOM 1418 N N . CYS A 1 176 ? 9.788 3.382 -4.392 1.00 43.75 176 CYS A N 1
ATOM 1419 C CA . CYS A 1 176 ? 8.648 2.636 -3.846 1.00 43.75 176 CYS A CA 1
ATOM 1420 C C . CYS A 1 176 ? 8.569 2.780 -2.315 1.00 43.75 176 CYS A C 1
ATOM 1422 O O . CYS A 1 176 ? 7.504 3.089 -1.776 1.00 43.75 176 CYS A O 1
ATOM 1424 N N . LEU A 1 177 ? 9.698 2.644 -1.609 1.00 35.88 177 LEU A N 1
ATOM 1425 C CA . LEU A 1 177 ? 9.779 2.858 -0.158 1.00 35.88 177 LEU A CA 1
ATOM 1426 C C . LEU A 1 177 ? 9.468 4.306 0.254 1.00 35.88 177 LEU A C 1
ATOM 1428 O O . LEU A 1 177 ? 8.767 4.505 1.243 1.00 35.88 177 LEU A O 1
ATOM 1432 N N . LEU A 1 178 ? 9.908 5.319 -0.497 1.00 41.03 178 LEU A N 1
ATOM 1433 C CA . LEU A 1 178 ? 9.595 6.733 -0.236 1.00 41.03 178 LEU A CA 1
ATOM 1434 C C . LEU A 1 178 ? 8.102 7.047 -0.422 1.00 41.03 178 LEU A C 1
ATOM 1436 O O . LEU A 1 178 ? 7.540 7.833 0.347 1.00 41.03 178 LEU A O 1
ATOM 1440 N N . PHE A 1 179 ? 7.432 6.401 -1.378 1.00 44.41 179 PHE A N 1
ATOM 1441 C CA . PHE A 1 179 ? 5.976 6.488 -1.524 1.00 44.41 179 PHE A CA 1
ATOM 1442 C C . PHE A 1 179 ? 5.227 5.740 -0.404 1.00 44.41 179 PHE A C 1
ATOM 1444 O O . PHE A 1 179 ? 4.242 6.269 0.123 1.00 44.41 179 PHE A O 1
ATOM 1451 N N . ILE A 1 180 ? 5.724 4.573 0.029 1.00 43.62 180 ILE A N 1
ATOM 1452 C CA . ILE A 1 180 ? 5.179 3.791 1.158 1.00 43.62 180 ILE A CA 1
ATOM 1453 C C . ILE A 1 180 ? 5.316 4.559 2.488 1.00 43.62 180 ILE A C 1
ATOM 1455 O O . ILE A 1 180 ? 4.326 4.761 3.198 1.00 43.62 180 ILE A O 1
ATOM 1459 N N . PHE A 1 181 ? 6.512 5.062 2.812 1.00 30.81 181 PHE A N 1
ATOM 1460 C CA . PHE A 1 181 ? 6.762 5.848 4.030 1.00 30.81 181 PHE A CA 1
ATOM 1461 C C . PHE A 1 181 ? 6.089 7.219 3.986 1.00 30.81 181 PHE A C 1
ATOM 1463 O O . PHE A 1 181 ? 5.638 7.739 5.007 1.00 30.81 181 PHE A O 1
ATOM 1470 N N . GLY A 1 182 ? 5.936 7.781 2.792 1.00 37.31 182 GLY A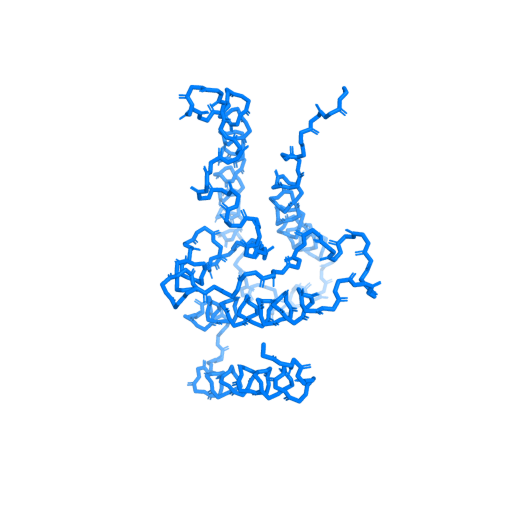 N 1
ATOM 1471 C CA . GLY A 1 182 ? 5.217 9.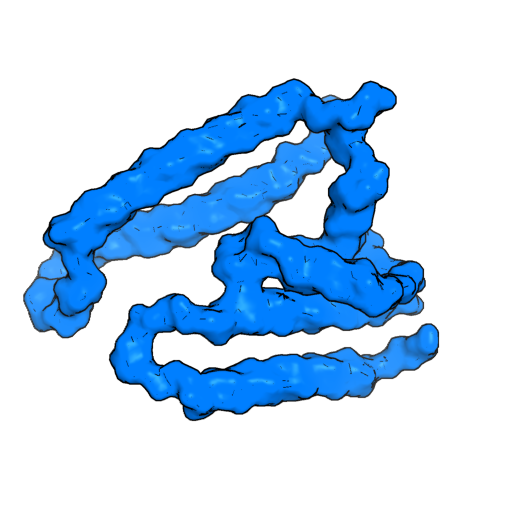019 2.587 1.00 37.31 182 GLY A CA 1
ATOM 1472 C C . GLY A 1 182 ? 3.709 8.924 2.846 1.00 37.31 182 GLY A C 1
ATOM 1473 O O . GLY A 1 182 ? 3.095 9.920 3.238 1.00 37.31 182 GLY A O 1
ATOM 1474 N N . PHE A 1 183 ? 3.094 7.759 2.646 1.00 34.59 183 PHE A N 1
ATOM 1475 C CA . PHE A 1 183 ? 1.727 7.521 3.108 1.00 34.59 183 PHE A CA 1
ATOM 1476 C C . PHE A 1 183 ? 1.696 7.378 4.638 1.00 34.59 183 PHE A C 1
ATOM 1478 O O . PHE A 1 183 ? 0.767 7.861 5.277 1.00 34.59 183 PHE A O 1
ATOM 1485 N N . LEU A 1 184 ? 2.711 6.768 5.260 1.00 36.72 184 LEU A N 1
ATOM 1486 C CA . LEU A 1 184 ? 2.804 6.622 6.722 1.00 36.72 184 LEU A CA 1
ATOM 1487 C C . LEU A 1 184 ? 3.051 7.938 7.484 1.00 36.72 184 LEU A C 1
ATOM 1489 O O . LEU A 1 184 ? 2.595 8.059 8.615 1.00 36.72 184 LEU A O 1
ATOM 1493 N N . LEU A 1 185 ? 3.687 8.939 6.871 1.00 34.06 185 LEU A N 1
ATOM 1494 C CA . LEU A 1 185 ? 3.944 10.254 7.484 1.00 34.06 185 LEU A CA 1
ATOM 1495 C C . LEU A 1 185 ? 2.820 11.285 7.282 1.00 34.06 185 LEU A C 1
ATOM 1497 O O . LEU A 1 185 ? 3.030 12.481 7.450 1.00 34.06 185 LEU A O 1
ATOM 1501 N N . CYS A 1 186 ? 1.600 10.829 6.999 1.00 34.78 186 CYS A N 1
ATOM 1502 C CA . CYS A 1 186 ? 0.416 11.513 7.523 1.00 34.78 186 CYS A CA 1
ATOM 1503 C C . CYS A 1 186 ? 0.004 10.861 8.853 1.00 34.78 186 CYS A C 1
ATOM 1505 O O . CYS A 1 186 ? -1.171 10.649 9.122 1.00 34.78 186 CYS A O 1
ATOM 1507 N N . HIS A 1 187 ? 0.976 10.481 9.686 1.00 30.72 187 HIS A N 1
ATOM 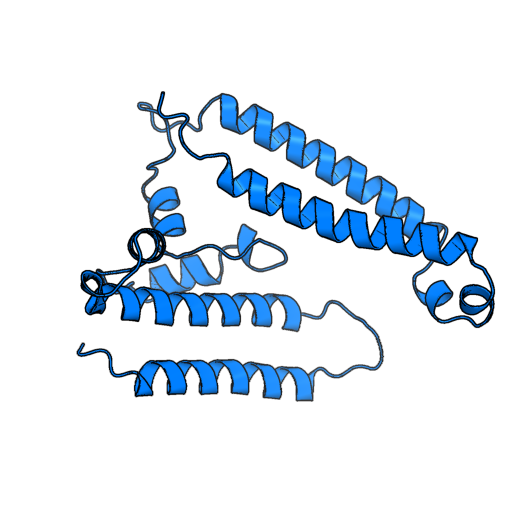1508 C CA . HIS A 1 187 ? 0.714 10.401 11.112 1.00 30.72 187 HIS A CA 1
ATOM 1509 C C . HIS A 1 187 ? 0.434 11.841 11.554 1.00 30.72 187 HIS A C 1
ATOM 1511 O O . HIS A 1 187 ? 1.215 12.732 11.198 1.00 30.72 187 HIS A O 1
ATOM 1517 N N . PRO A 1 188 ? -0.666 12.118 12.271 1.00 35.94 188 PRO A N 1
ATOM 1518 C CA . PRO A 1 188 ? -0.805 13.411 12.909 1.00 35.94 188 PRO A CA 1
ATOM 1519 C C . PRO A 1 188 ? 0.437 13.580 13.782 1.00 35.94 188 PRO A C 1
ATOM 1521 O O . PRO A 1 188 ? 0.764 12.703 14.580 1.00 35.94 188 PRO A O 1
ATOM 1524 N N . SER A 1 189 ? 1.169 14.670 13.598 1.00 30.88 189 SER A N 1
ATOM 1525 C CA . SER A 1 189 ? 2.010 15.202 14.658 1.00 30.88 189 SER A CA 1
ATOM 1526 C C . SER A 1 189 ? 1.079 15.493 15.838 1.00 30.88 189 SER A C 1
ATOM 1528 O O . SER A 1 189 ? 0.481 16.562 15.933 1.00 30.88 189 SER A O 1
ATOM 1530 N N . THR A 1 190 ? 0.817 14.476 16.652 1.00 34.09 190 THR A N 1
ATOM 1531 C CA . THR A 1 190 ? 0.310 14.636 18.004 1.00 34.09 190 THR A CA 1
ATOM 1532 C C . THR A 1 190 ? 1.520 14.968 18.857 1.00 34.09 190 THR A C 1
ATOM 1534 O O . THR A 1 190 ? 2.383 14.105 19.031 1.00 34.09 190 THR A O 1
ATOM 1537 N N . HIS A 1 191 ? 1.490 16.204 19.361 1.00 34.34 191 HIS A N 1
ATOM 1538 C CA . HIS A 1 191 ? 2.503 16.977 20.087 1.00 34.34 191 HIS A CA 1
ATOM 1539 C C . HIS A 1 191 ? 3.428 17.821 19.212 1.00 34.34 191 HIS A C 1
ATOM 1541 O O . HIS A 1 191 ? 4.209 17.257 18.418 1.00 34.34 191 HIS A O 1
#

Radius of gyration: 20.92 Å; Cα contacts (8 Å, |Δi|>4): 99; chains: 1; bounding box: 53×46×47 Å

Sequence (191 aa):
MKGRVEKIVAAHAVFLGYLLVAYWFEESDGYDINWTTPFCVLTLRLIGLVMDVYDGEHMDKLKPDQKKTAIQDAPGLLEVAAFALFYTGTFAGPQFTLSRFRSVVRGDWLDEKRRPRASAYDVAIRRFIGGCIYTAINQFGCAWLPNSYFNTPEFYVSFVFHIVSFAECRFECAFCLLFIFGFLLCHPSTH

Foldseek 3Di:
DQDDVVVLVVLLCVLVVVLVVVCVVPDDPDPDLDPSQLSNQLSVQVSLASVLASCLVVVVPDDPVSNQQRDVDDDDPVLSVCSSVVPCRRRLHDRDGSSVVVCVVVQVQAPPVSHHDPVVVVLVVVLVVVVVVLVVVVVVVCVVPPPVNCVDPVVVVDPVNVVVVVVNVVVVVVNNVCNVVSVVVVPPPPD